Protein AF-A0A2D9C616-F1 (afdb_monomer)

Structure (mmCIF, N/CA/C/O backbone):
data_AF-A0A2D9C616-F1
#
_entry.id   AF-A0A2D9C616-F1
#
loop_
_atom_site.group_PDB
_atom_site.id
_atom_site.type_symbol
_atom_site.label_atom_id
_atom_site.label_alt_id
_atom_site.label_comp_id
_atom_site.label_asym_id
_atom_site.label_entity_id
_atom_site.label_seq_id
_atom_site.pdbx_PDB_ins_code
_atom_site.Cartn_x
_atom_site.Cartn_y
_atom_site.Cartn_z
_atom_site.occupancy
_atom_site.B_iso_or_equiv
_atom_site.auth_seq_id
_atom_site.auth_comp_id
_atom_site.auth_asym_id
_atom_site.auth_atom_id
_atom_site.pdbx_PDB_model_num
ATOM 1 N N . MET A 1 1 ? 3.953 -14.007 -31.094 1.00 56.97 1 MET A N 1
ATOM 2 C CA . MET A 1 1 ? 4.296 -12.577 -31.258 1.00 56.97 1 MET A CA 1
ATOM 3 C C . MET A 1 1 ? 5.801 -12.483 -31.435 1.00 56.97 1 MET A C 1
ATOM 5 O O . MET A 1 1 ? 6.507 -13.131 -30.668 1.00 56.97 1 MET A O 1
ATOM 9 N N . ASN A 1 2 ? 6.282 -11.771 -32.455 1.00 80.00 2 ASN A N 1
ATOM 10 C CA . ASN A 1 2 ? 7.717 -11.601 -32.699 1.00 80.00 2 ASN A CA 1
ATOM 11 C C . ASN A 1 2 ? 8.369 -10.937 -31.462 1.00 80.00 2 ASN A C 1
ATOM 13 O O . ASN A 1 2 ? 7.789 -9.979 -30.940 1.00 80.00 2 ASN A O 1
ATOM 17 N N . PRO A 1 3 ? 9.532 -11.410 -30.965 1.00 78.31 3 PRO A N 1
ATOM 18 C CA . PRO A 1 3 ? 10.230 -10.777 -29.844 1.00 78.31 3 PRO A CA 1
ATOM 19 C C . PRO A 1 3 ? 10.373 -9.253 -30.013 1.00 78.31 3 PRO A C 1
ATOM 21 O O . PRO A 1 3 ? 10.102 -8.494 -29.084 1.00 78.31 3 PRO A O 1
ATOM 24 N N . ILE A 1 4 ? 10.696 -8.788 -31.222 1.00 85.25 4 ILE A N 1
ATOM 25 C CA . ILE A 1 4 ? 10.870 -7.361 -31.526 1.00 85.25 4 ILE A CA 1
ATOM 26 C C . ILE A 1 4 ? 9.556 -6.591 -31.337 1.00 85.25 4 ILE A C 1
ATOM 28 O O . ILE A 1 4 ? 9.532 -5.558 -30.668 1.00 85.25 4 ILE A O 1
ATOM 32 N N . GLU A 1 5 ? 8.450 -7.112 -31.870 1.00 86.81 5 GLU A N 1
ATOM 33 C CA . GLU A 1 5 ? 7.123 -6.504 -31.714 1.00 86.81 5 GLU A CA 1
ATOM 34 C C . GLU A 1 5 ? 6.715 -6.445 -30.243 1.00 86.81 5 GLU A C 1
ATOM 36 O O . GLU A 1 5 ? 6.215 -5.423 -29.778 1.00 86.81 5 GLU A O 1
ATOM 41 N N . LYS A 1 6 ? 6.990 -7.508 -29.478 1.00 87.75 6 LYS A N 1
ATOM 42 C CA . LYS A 1 6 ? 6.698 -7.557 -28.041 1.00 87.75 6 LYS A CA 1
ATOM 43 C C . LYS A 1 6 ? 7.456 -6.470 -27.276 1.00 87.75 6 LYS A C 1
ATOM 45 O O . LYS A 1 6 ? 6.857 -5.800 -26.436 1.00 87.75 6 LYS A O 1
ATOM 50 N N . LEU A 1 7 ? 8.741 -6.254 -27.578 1.00 89.44 7 LEU A N 1
ATOM 51 C CA . LEU A 1 7 ? 9.532 -5.173 -26.976 1.00 89.44 7 LEU A CA 1
ATOM 52 C C . LEU A 1 7 ? 8.960 -3.792 -27.321 1.00 89.44 7 LEU A C 1
ATOM 54 O O . LEU A 1 7 ? 8.893 -2.910 -26.460 1.00 89.44 7 LEU A O 1
ATOM 58 N N . ILE A 1 8 ? 8.542 -3.606 -28.571 1.00 91.88 8 ILE A N 1
ATOM 59 C CA . ILE A 1 8 ? 7.960 -2.355 -29.057 1.00 91.88 8 ILE A CA 1
ATOM 60 C C . ILE A 1 8 ? 6.645 -2.050 -28.334 1.00 91.88 8 ILE A C 1
ATOM 62 O O . ILE A 1 8 ? 6.506 -0.962 -27.773 1.00 91.88 8 ILE A O 1
ATOM 66 N N . THR A 1 9 ? 5.723 -3.010 -28.263 1.00 92.12 9 THR A N 1
ATOM 67 C CA . THR A 1 9 ? 4.445 -2.854 -27.553 1.00 92.12 9 THR A CA 1
ATOM 68 C C . THR A 1 9 ? 4.654 -2.620 -26.056 1.00 92.12 9 THR A C 1
ATOM 70 O O . THR A 1 9 ? 4.047 -1.717 -25.477 1.00 92.12 9 THR A O 1
ATOM 73 N N . LEU A 1 10 ? 5.569 -3.368 -25.429 1.00 92.19 10 LEU A N 1
ATOM 74 C CA . LEU A 1 10 ? 5.949 -3.165 -24.030 1.00 92.19 10 LEU A CA 1
ATOM 75 C C . LEU A 1 10 ? 6.450 -1.734 -23.799 1.00 92.19 10 LEU A C 1
ATOM 77 O O . LEU A 1 10 ? 6.002 -1.053 -22.879 1.00 92.19 10 LEU A O 1
ATOM 81 N N . THR A 1 11 ? 7.344 -1.250 -24.657 1.00 93.62 11 THR A N 1
ATOM 82 C CA . THR A 1 11 ? 7.911 0.095 -24.522 1.00 93.62 11 THR A CA 1
ATOM 83 C C . THR A 1 11 ? 6.848 1.171 -24.737 1.00 93.62 11 THR A C 1
ATOM 85 O O . THR A 1 11 ? 6.777 2.117 -23.954 1.00 93.62 11 THR A O 1
ATOM 88 N N . ALA A 1 12 ? 5.980 1.011 -25.739 1.00 94.38 12 ALA A N 1
ATOM 89 C CA . ALA A 1 12 ? 4.886 1.940 -26.006 1.00 94.38 12 ALA A CA 1
ATOM 90 C C . ALA A 1 12 ? 3.949 2.087 -24.793 1.00 94.38 12 ALA A C 1
ATOM 92 O O . ALA A 1 12 ? 3.652 3.208 -24.374 1.00 94.38 12 ALA A O 1
ATOM 93 N N . SER A 1 13 ? 3.585 0.966 -24.157 1.00 93.19 13 SER A N 1
ATOM 94 C CA . SER A 1 13 ? 2.742 0.973 -22.954 1.00 93.19 13 SER A CA 1
ATOM 95 C C . SER A 1 13 ? 3.396 1.679 -21.759 1.00 93.19 13 SER A C 1
ATOM 97 O O . SER A 1 13 ? 2.757 2.496 -21.101 1.00 93.19 13 SER A O 1
ATOM 99 N N . VAL A 1 14 ? 4.688 1.445 -21.495 1.00 93.56 14 VAL A N 1
ATOM 100 C CA . VAL A 1 14 ? 5.399 2.076 -20.366 1.00 93.56 14 VAL A CA 1
ATOM 101 C C . VAL A 1 14 ? 5.554 3.588 -20.558 1.00 93.56 14 VAL A C 1
ATOM 103 O O . VAL A 1 14 ? 5.528 4.345 -19.584 1.00 93.56 14 VAL A O 1
ATOM 106 N N . PHE A 1 15 ? 5.712 4.043 -21.801 1.00 93.56 15 PHE A N 1
ATOM 107 C CA . PHE A 1 15 ? 5.836 5.466 -22.123 1.00 93.56 15 PHE A CA 1
ATOM 108 C C . PHE A 1 15 ? 4.498 6.176 -22.353 1.00 93.56 15 PHE A C 1
ATOM 110 O O . PHE A 1 15 ? 4.501 7.404 -22.474 1.00 93.56 15 PHE A O 1
ATOM 117 N N . ASN A 1 16 ? 3.381 5.441 -22.366 1.00 92.75 16 ASN A N 1
ATOM 118 C CA . ASN A 1 16 ? 2.046 5.947 -22.681 1.00 92.75 16 ASN A CA 1
ATOM 119 C C . ASN A 1 16 ? 2.039 6.742 -24.003 1.00 92.75 16 ASN A C 1
ATOM 121 O O . ASN A 1 16 ? 1.797 7.959 -24.047 1.00 92.75 16 ASN A O 1
ATOM 125 N N . ILE A 1 17 ? 2.439 6.052 -25.073 1.00 92.94 17 ILE A N 1
ATOM 126 C CA . ILE A 1 17 ? 2.487 6.584 -26.435 1.00 92.94 17 ILE A CA 1
ATOM 127 C C . ILE A 1 17 ? 1.687 5.700 -27.386 1.00 92.94 17 ILE A C 1
ATOM 129 O O . ILE A 1 17 ? 1.715 4.477 -27.265 1.00 92.94 17 ILE A O 1
ATOM 133 N N . ASP A 1 18 ? 1.032 6.342 -28.349 1.00 86.50 18 ASP A N 1
ATOM 134 C CA . ASP A 1 18 ? 0.151 5.662 -29.302 1.00 86.50 18 ASP A CA 1
ATOM 135 C C . ASP A 1 18 ? 0.952 5.005 -30.434 1.00 86.50 18 ASP A C 1
ATOM 137 O O . ASP A 1 18 ? 0.728 3.848 -30.773 1.00 86.50 18 ASP A O 1
ATOM 141 N N . ASP A 1 19 ? 1.936 5.729 -30.983 1.00 88.88 19 ASP A N 1
ATOM 142 C CA . ASP A 1 19 ? 2.768 5.252 -32.092 1.00 88.88 19 ASP A CA 1
ATOM 143 C C . ASP A 1 19 ? 4.259 5.586 -31.904 1.00 88.88 19 ASP A C 1
ATOM 145 O O . ASP A 1 19 ? 4.714 6.727 -32.078 1.00 88.88 19 ASP A O 1
ATOM 149 N N . ILE A 1 20 ? 5.050 4.557 -31.587 1.00 89.88 20 ILE A N 1
ATOM 150 C CA . ILE A 1 20 ? 6.505 4.670 -31.435 1.00 89.88 20 ILE A CA 1
ATOM 151 C C . ILE A 1 20 ? 7.234 4.892 -32.771 1.00 89.88 20 ILE A C 1
ATOM 153 O O . ILE A 1 20 ? 8.341 5.437 -32.774 1.00 89.88 20 ILE A O 1
ATOM 157 N N . TYR A 1 21 ? 6.634 4.491 -33.897 1.00 90.62 21 TYR A N 1
ATOM 158 C CA . TYR A 1 21 ? 7.203 4.637 -35.238 1.00 90.62 21 TYR A CA 1
ATOM 159 C C . TYR A 1 21 ? 7.076 6.072 -35.758 1.00 90.62 21 TYR A C 1
ATOM 161 O O . TYR A 1 21 ? 7.797 6.474 -36.677 1.00 90.62 21 TYR A O 1
ATOM 169 N N . SER A 1 22 ? 6.221 6.879 -35.124 1.00 88.50 22 SER A N 1
ATOM 170 C CA . SER A 1 22 ? 5.986 8.263 -35.505 1.00 88.50 22 SER A CA 1
ATOM 171 C C . SER A 1 22 ? 7.277 9.090 -35.616 1.00 88.50 22 SER A C 1
ATOM 173 O O . SER A 1 22 ? 8.288 8.917 -34.915 1.00 88.50 22 SER A O 1
ATOM 175 N N . LYS A 1 23 ? 7.239 10.082 -36.511 1.00 87.88 23 LYS A N 1
ATOM 176 C CA . LYS A 1 23 ? 8.323 11.063 -36.688 1.00 87.88 23 LYS A CA 1
ATOM 177 C C . LYS A 1 23 ? 8.352 12.127 -35.579 1.00 87.88 23 LYS A C 1
ATOM 179 O O . LYS A 1 23 ? 9.183 13.033 -35.641 1.00 87.88 23 LYS A O 1
ATOM 184 N N . SER A 1 24 ? 7.487 12.010 -34.566 1.00 89.06 24 SER A N 1
ATOM 185 C CA . SER A 1 24 ? 7.396 12.948 -33.448 1.00 89.06 24 SER A CA 1
ATOM 186 C C . SER A 1 24 ? 8.734 13.088 -32.730 1.00 89.06 24 SER A C 1
ATOM 188 O O . SER A 1 24 ? 9.373 12.098 -32.367 1.00 89.06 24 SER A O 1
ATOM 190 N N . ARG A 1 25 ? 9.157 14.336 -32.515 1.00 86.38 25 ARG A N 1
ATOM 191 C CA . ARG A 1 25 ? 10.383 14.685 -31.782 1.00 86.38 25 ARG A CA 1
ATOM 192 C C . ARG A 1 25 ? 10.128 15.005 -30.309 1.00 86.38 25 ARG A C 1
ATOM 194 O O . ARG A 1 25 ? 11.065 15.353 -29.603 1.00 86.38 25 ARG A O 1
ATOM 201 N N . VAL A 1 26 ? 8.887 14.867 -29.838 1.00 92.31 26 VAL A N 1
ATOM 202 C CA . VAL A 1 26 ? 8.554 15.052 -28.420 1.00 92.31 26 VAL A CA 1
ATOM 203 C C . VAL A 1 26 ? 9.352 14.052 -27.580 1.00 92.31 26 VAL A C 1
ATOM 205 O O . VAL A 1 26 ? 9.435 12.870 -27.924 1.00 92.31 26 VAL A O 1
ATOM 208 N N . THR A 1 27 ? 9.907 14.523 -26.461 1.00 88.50 27 THR A N 1
ATOM 209 C CA . THR A 1 27 ? 10.861 13.794 -25.612 1.00 88.50 27 THR A CA 1
ATOM 210 C C . THR A 1 27 ? 10.416 12.367 -25.296 1.00 88.50 27 THR A C 1
ATOM 212 O O . THR A 1 27 ? 11.200 11.442 -25.480 1.00 88.50 27 THR A O 1
ATOM 215 N N . LYS A 1 28 ? 9.138 12.147 -24.944 1.00 92.81 28 LYS A N 1
ATOM 216 C CA . LYS A 1 28 ? 8.603 10.805 -24.635 1.00 92.81 28 LYS A CA 1
ATOM 217 C C . LYS A 1 28 ? 8.758 9.794 -25.781 1.00 92.81 28 LYS A C 1
ATOM 219 O O . LYS A 1 28 ? 9.117 8.648 -25.532 1.00 92.81 28 LYS A O 1
ATOM 224 N N . TYR A 1 29 ? 8.559 10.223 -27.029 1.00 94.00 29 TYR A N 1
ATOM 225 C CA . TYR A 1 29 ? 8.714 9.371 -28.213 1.00 94.00 29 TYR A CA 1
ATOM 226 C C . TYR A 1 29 ? 10.188 9.127 -28.540 1.00 94.00 29 TYR A C 1
ATOM 228 O O . TYR A 1 29 ? 10.568 8.030 -28.943 1.00 94.00 29 TYR A O 1
ATOM 236 N N . VAL A 1 30 ? 11.036 10.146 -28.357 1.00 92.75 30 VAL A N 1
ATOM 237 C CA . VAL A 1 30 ? 12.489 10.018 -28.540 1.00 92.75 30 VAL A CA 1
ATOM 238 C C . VAL A 1 30 ? 13.066 9.027 -27.533 1.00 92.75 30 VAL A C 1
ATOM 240 O O . VAL A 1 30 ? 13.823 8.141 -27.918 1.00 92.75 30 VAL A O 1
ATOM 243 N N . TYR A 1 31 ? 12.651 9.141 -26.274 1.00 94.31 31 TYR A N 1
ATOM 244 C CA . TYR A 1 31 ? 13.101 8.307 -25.165 1.00 94.31 31 TYR A CA 1
ATOM 245 C C . TYR A 1 31 ? 12.643 6.861 -25.343 1.00 94.31 31 TYR A C 1
ATOM 247 O O . TYR A 1 31 ? 13.465 5.954 -25.263 1.00 94.31 31 TYR A O 1
ATOM 255 N N . ALA A 1 32 ? 11.372 6.644 -25.690 1.00 94.62 32 ALA A N 1
ATOM 256 C CA . ALA A 1 32 ? 10.853 5.318 -26.010 1.00 94.62 32 ALA A CA 1
ATOM 257 C C . ALA A 1 32 ? 11.660 4.635 -27.131 1.00 94.62 32 ALA A C 1
ATOM 259 O O . ALA A 1 32 ? 12.096 3.494 -26.981 1.00 94.62 32 ALA A O 1
ATOM 260 N N . ARG A 1 33 ? 11.938 5.345 -28.233 1.00 94.25 33 ARG A N 1
ATOM 261 C CA . ARG A 1 33 ? 12.754 4.811 -29.337 1.00 94.25 33 ARG A CA 1
ATOM 262 C C . ARG A 1 33 ? 14.189 4.504 -28.911 1.00 94.25 33 ARG A C 1
ATOM 264 O O . ARG A 1 33 ? 14.698 3.441 -29.249 1.00 94.25 33 ARG A O 1
ATOM 271 N N . ALA A 1 34 ? 14.821 5.394 -28.145 1.00 94.25 34 ALA A N 1
ATOM 272 C CA . ALA A 1 34 ? 16.178 5.185 -27.640 1.00 94.25 34 ALA A CA 1
ATOM 273 C C . ALA A 1 34 ? 16.285 3.906 -26.790 1.00 94.25 34 ALA A C 1
ATOM 275 O O . ALA A 1 34 ? 17.238 3.145 -26.955 1.00 94.25 34 ALA A O 1
ATOM 276 N N . VAL A 1 35 ? 15.274 3.621 -25.957 1.00 93.94 35 VAL A N 1
ATOM 277 C CA . VAL A 1 35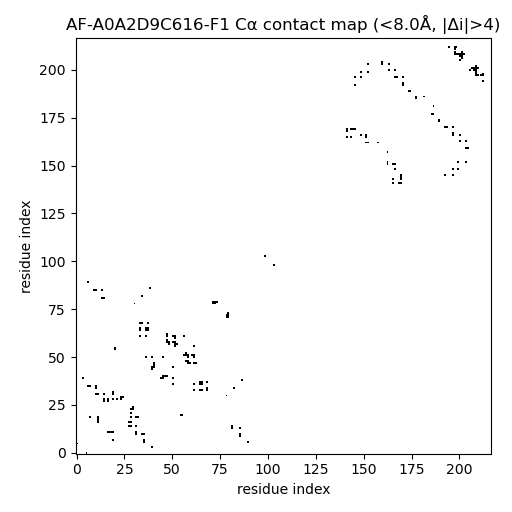 ? 15.193 2.384 -25.161 1.00 93.94 35 VAL A CA 1
ATOM 278 C C . VAL A 1 35 ? 15.155 1.150 -26.061 1.00 93.94 35 VAL A C 1
ATOM 280 O O . VAL A 1 35 ? 15.946 0.229 -25.856 1.00 93.94 35 VAL A O 1
ATOM 283 N N . VAL A 1 36 ? 14.287 1.137 -27.079 1.00 92.88 36 VAL A N 1
ATOM 284 C CA . VAL A 1 36 ? 14.191 0.000 -28.010 1.00 92.88 36 VAL A CA 1
ATOM 285 C C . VAL A 1 36 ? 15.501 -0.190 -28.773 1.00 92.88 36 VAL A C 1
ATOM 287 O O . VAL A 1 36 ? 16.011 -1.304 -28.830 1.00 92.88 36 VAL A O 1
ATOM 290 N N . PHE A 1 37 ? 16.095 0.885 -29.298 1.00 92.94 37 PHE A N 1
ATOM 291 C CA . PHE A 1 37 ? 17.370 0.819 -30.019 1.00 92.94 37 PHE A CA 1
ATOM 292 C C . PHE A 1 37 ? 18.488 0.241 -29.151 1.00 92.94 37 PHE A C 1
ATOM 294 O O . PHE A 1 37 ? 19.237 -0.627 -29.599 1.00 92.94 37 PHE A O 1
ATOM 301 N N . TYR A 1 38 ? 18.580 0.701 -27.902 1.00 91.81 38 TYR A N 1
ATOM 302 C CA . TYR A 1 38 ? 19.585 0.242 -26.954 1.00 91.81 38 TYR A CA 1
ATOM 303 C C . TYR A 1 38 ? 19.404 -1.241 -26.608 1.00 91.81 38 TYR A C 1
ATOM 305 O O . TYR A 1 38 ? 20.370 -2.001 -26.645 1.00 91.81 38 TYR A O 1
ATOM 313 N N . LEU A 1 39 ? 18.176 -1.673 -26.305 1.00 88.62 39 LEU A N 1
ATOM 314 C CA . LEU A 1 39 ? 17.891 -3.057 -25.919 1.00 88.62 39 LEU A CA 1
ATOM 315 C C . LEU A 1 39 ? 18.023 -4.035 -27.092 1.00 88.62 39 LEU A C 1
ATOM 317 O O . LEU A 1 39 ? 18.612 -5.100 -26.914 1.00 88.62 39 LEU A O 1
ATOM 321 N N . LEU A 1 40 ? 17.556 -3.662 -28.290 1.00 86.94 40 LEU A N 1
ATOM 322 C CA . LEU A 1 40 ? 17.728 -4.478 -29.496 1.00 86.94 40 LEU A CA 1
ATOM 323 C C . LEU A 1 40 ? 19.206 -4.662 -29.831 1.00 86.94 40 LEU A C 1
ATOM 325 O O . LEU A 1 40 ? 19.626 -5.782 -30.094 1.00 86.94 40 LEU A O 1
ATOM 329 N N . ARG A 1 41 ? 20.010 -3.593 -29.754 1.00 86.81 41 ARG A N 1
ATOM 330 C CA . ARG A 1 41 ? 21.448 -3.664 -30.043 1.00 86.81 41 ARG A CA 1
ATOM 331 C C . ARG A 1 41 ? 22.229 -4.469 -29.004 1.00 86.81 41 ARG A C 1
ATOM 333 O O . ARG A 1 41 ? 23.256 -5.050 -29.343 1.00 86.81 41 ARG A O 1
ATOM 340 N N . LYS A 1 42 ? 21.782 -4.459 -27.744 1.00 79.50 42 LYS A N 1
ATOM 341 C CA . LYS A 1 42 ? 22.467 -5.122 -26.627 1.00 79.50 42 LYS A CA 1
ATOM 342 C C . LYS A 1 42 ? 22.176 -6.623 -26.551 1.00 79.50 42 LYS A C 1
ATOM 344 O O . LYS A 1 42 ? 23.068 -7.366 -26.159 1.00 79.50 42 LYS A O 1
ATOM 349 N N . ASN A 1 43 ? 20.967 -7.052 -26.923 1.00 59.69 43 ASN A N 1
ATOM 350 C CA . ASN A 1 43 ? 20.496 -8.424 -26.693 1.00 59.69 43 ASN A CA 1
ATOM 351 C C . ASN A 1 43 ? 20.428 -9.295 -27.961 1.00 59.69 43 ASN A C 1
ATOM 353 O O . ASN A 1 43 ? 20.304 -10.507 -27.845 1.00 59.69 43 ASN A O 1
ATOM 357 N N . HIS A 1 44 ? 20.544 -8.713 -29.158 1.00 63.44 44 HIS A N 1
ATOM 358 C CA . HIS A 1 44 ? 20.630 -9.444 -30.424 1.00 63.44 44 HIS A CA 1
ATOM 359 C C . HIS A 1 44 ? 21.565 -8.684 -31.381 1.00 63.44 44 HIS A C 1
ATOM 361 O O . HIS A 1 44 ? 21.556 -7.456 -31.410 1.00 63.44 44 HIS A O 1
ATOM 367 N N . TYR A 1 45 ? 22.384 -9.375 -32.181 1.00 59.62 45 TYR A N 1
ATOM 368 C CA . TYR A 1 45 ? 23.379 -8.756 -33.079 1.00 59.62 45 TYR A CA 1
ATOM 369 C C . TYR A 1 45 ? 22.774 -8.009 -34.291 1.00 59.62 45 TYR A C 1
ATOM 371 O O . TYR A 1 45 ? 23.355 -8.016 -35.372 1.00 59.62 45 TYR A O 1
ATOM 379 N N . MET A 1 46 ? 21.629 -7.339 -34.143 1.00 77.50 46 MET A N 1
ATOM 380 C CA . MET A 1 46 ? 21.059 -6.500 -35.197 1.00 77.50 46 MET A CA 1
ATOM 381 C C . MET A 1 46 ? 22.009 -5.348 -35.518 1.00 77.50 46 MET A C 1
ATOM 383 O O . MET A 1 46 ? 22.596 -4.724 -34.616 1.00 77.50 46 MET A O 1
ATOM 387 N N . THR A 1 47 ? 22.177 -5.061 -36.805 1.00 88.62 47 THR A N 1
ATOM 388 C CA . THR A 1 47 ? 22.983 -3.924 -37.236 1.00 88.62 47 THR A CA 1
ATOM 389 C C . THR A 1 47 ? 22.226 -2.623 -36.980 1.00 88.62 47 THR A C 1
ATOM 391 O O . THR A 1 47 ? 20.999 -2.594 -36.858 1.00 88.62 47 THR A O 1
ATOM 394 N N . PHE A 1 48 ? 22.950 -1.501 -36.916 1.00 88.38 48 PHE A N 1
ATOM 395 C CA . PHE A 1 48 ? 22.296 -0.192 -36.829 1.00 88.38 48 PHE A CA 1
ATOM 396 C C . PHE A 1 48 ? 21.357 0.061 -38.008 1.00 88.38 48 PHE A C 1
ATOM 398 O O . PHE A 1 48 ? 20.398 0.805 -37.838 1.00 88.38 48 PHE A O 1
ATOM 405 N N . LYS A 1 49 ? 21.636 -0.546 -39.170 1.00 90.38 49 LYS A N 1
ATOM 406 C CA . LYS A 1 49 ? 20.809 -0.457 -40.369 1.00 90.38 49 LYS A CA 1
ATOM 407 C C . LYS A 1 49 ? 19.503 -1.230 -40.196 1.00 90.38 49 LYS A C 1
ATOM 409 O O . LYS A 1 49 ? 18.457 -0.619 -40.346 1.00 90.38 49 LYS A O 1
ATOM 414 N N . ASP A 1 50 ? 19.556 -2.482 -39.742 1.00 89.94 50 ASP A N 1
ATOM 415 C CA . ASP A 1 50 ? 18.348 -3.304 -39.543 1.00 89.94 50 ASP A CA 1
ATOM 416 C C . ASP A 1 50 ? 17.381 -2.660 -38.539 1.00 89.94 50 ASP A C 1
ATOM 418 O O . ASP A 1 50 ? 16.169 -2.630 -38.744 1.00 89.94 50 ASP A O 1
ATOM 422 N N . ILE A 1 51 ? 17.918 -2.080 -37.457 1.00 91.31 51 ILE A N 1
ATOM 423 C CA . ILE A 1 51 ? 17.116 -1.325 -36.482 1.00 91.31 51 ILE A CA 1
ATOM 424 C C . ILE A 1 51 ? 16.524 -0.066 -37.131 1.00 91.31 51 ILE A C 1
ATOM 426 O O . ILE A 1 51 ? 15.380 0.293 -36.857 1.00 91.31 51 ILE A O 1
ATOM 430 N N . ALA A 1 52 ? 17.287 0.626 -37.979 1.00 91.25 52 ALA A N 1
ATOM 431 C CA . ALA A 1 52 ? 16.801 1.808 -38.682 1.00 91.25 52 ALA A CA 1
ATOM 432 C C . ALA A 1 52 ? 15.662 1.466 -39.650 1.00 91.25 52 ALA A C 1
ATOM 434 O O . ALA A 1 52 ? 14.676 2.203 -39.693 1.00 91.25 52 ALA A O 1
ATOM 435 N N . ASP A 1 53 ? 15.775 0.343 -40.359 1.00 91.88 53 ASP A N 1
ATOM 436 C CA . ASP A 1 53 ? 14.798 -0.126 -41.339 1.00 91.88 53 ASP A CA 1
ATOM 437 C C . ASP A 1 53 ? 13.454 -0.450 -40.663 1.00 91.88 53 ASP A C 1
ATOM 439 O O . ASP A 1 53 ? 12.413 -0.001 -41.142 1.00 91.88 53 ASP A O 1
ATOM 443 N N . ILE A 1 54 ? 13.464 -1.084 -39.478 1.00 90.44 54 ILE A N 1
ATOM 444 C CA . ILE A 1 54 ? 12.249 -1.326 -38.664 1.00 90.44 54 ILE A CA 1
ATOM 445 C C . ILE A 1 54 ? 11.504 -0.022 -38.351 1.00 90.44 54 ILE A C 1
ATOM 447 O O . ILE A 1 54 ? 10.276 0.021 -38.345 1.00 90.44 54 ILE A O 1
ATOM 451 N N . PHE A 1 55 ? 12.241 1.050 -38.067 1.00 89.62 55 PHE A N 1
ATOM 452 C CA . PHE A 1 55 ? 11.669 2.331 -37.652 1.00 89.62 55 PHE A CA 1
ATOM 453 C C . PHE A 1 55 ? 11.551 3.350 -38.788 1.00 89.62 55 PHE A C 1
ATOM 455 O O . PHE A 1 55 ? 11.180 4.498 -38.525 1.00 89.62 55 PHE A O 1
ATOM 462 N N . ASN A 1 56 ? 11.878 2.961 -40.026 1.00 89.56 56 ASN A N 1
ATOM 463 C CA . ASN A 1 56 ? 11.972 3.846 -41.186 1.00 89.56 56 ASN A CA 1
ATOM 464 C C . ASN A 1 56 ? 12.789 5.124 -40.879 1.00 89.56 56 ASN A C 1
ATOM 466 O O . ASN A 1 56 ? 12.325 6.263 -41.030 1.00 89.56 56 ASN A O 1
ATOM 470 N N . LYS A 1 57 ? 14.000 4.933 -40.339 1.00 87.50 57 LYS A N 1
ATOM 471 C CA . LYS A 1 57 ? 14.937 5.996 -39.941 1.00 87.50 57 LYS A CA 1
ATOM 472 C C . LYS A 1 57 ? 16.323 5.772 -40.529 1.00 87.50 57 LYS A C 1
ATOM 474 O O . LYS A 1 57 ? 16.659 4.701 -41.007 1.00 87.50 57 LYS A O 1
ATOM 479 N N . HIS A 1 58 ? 17.159 6.803 -40.445 1.00 92.19 58 HIS A N 1
ATOM 480 C CA . HIS A 1 58 ? 18.565 6.686 -40.805 1.00 92.19 58 HIS A CA 1
ATOM 481 C C . HIS A 1 58 ? 19.360 6.001 -39.681 1.00 92.19 58 HIS A C 1
ATOM 483 O O . HIS A 1 58 ? 19.167 6.305 -38.501 1.00 92.19 58 HIS A O 1
ATOM 489 N N . HIS A 1 59 ? 20.310 5.132 -40.033 1.00 87.56 59 HIS A N 1
ATOM 490 C CA . HIS A 1 59 ? 21.160 4.409 -39.074 1.00 87.56 59 HIS A CA 1
ATOM 491 C C . HIS A 1 59 ? 21.936 5.351 -38.130 1.00 87.56 59 HIS A C 1
ATOM 493 O O . HIS A 1 59 ? 22.152 5.028 -36.963 1.00 87.56 59 HIS A O 1
ATOM 499 N N . ALA A 1 60 ? 22.297 6.554 -38.598 1.00 91.38 60 ALA A N 1
ATOM 500 C CA . ALA A 1 60 ? 22.934 7.576 -37.760 1.00 91.38 60 ALA A CA 1
ATOM 501 C C . ALA A 1 60 ? 22.037 8.037 -36.596 1.00 91.38 60 ALA A C 1
ATOM 503 O O . ALA A 1 60 ? 22.543 8.352 -35.523 1.00 91.38 60 ALA A O 1
ATOM 504 N N . THR A 1 61 ? 20.710 8.039 -36.772 1.00 90.38 61 THR A N 1
ATOM 505 C CA . THR A 1 61 ? 19.763 8.367 -35.697 1.00 90.38 61 THR A CA 1
ATOM 506 C C . THR A 1 61 ? 19.788 7.305 -34.604 1.00 90.38 61 THR A C 1
ATOM 508 O O . THR A 1 61 ? 19.824 7.649 -33.427 1.00 90.38 61 THR A O 1
ATOM 511 N N . VAL A 1 62 ? 19.824 6.026 -34.989 1.00 91.94 62 VAL A N 1
ATOM 512 C CA . VAL A 1 62 ? 19.938 4.898 -34.053 1.00 91.94 62 VAL A CA 1
ATOM 513 C C . VAL A 1 62 ? 21.251 4.991 -33.274 1.00 91.94 62 VAL A C 1
ATOM 515 O O . VAL A 1 62 ? 21.249 4.939 -32.046 1.00 91.94 62 VAL A O 1
ATOM 518 N N . LEU A 1 63 ? 22.366 5.212 -33.980 1.00 92.06 63 LEU A N 1
ATOM 519 C CA . LEU A 1 63 ? 23.688 5.370 -33.373 1.00 92.06 63 LEU A CA 1
ATOM 520 C C . LEU A 1 63 ? 23.732 6.539 -32.383 1.00 92.06 63 LEU A C 1
ATOM 522 O O . LEU A 1 63 ? 24.243 6.382 -31.275 1.00 92.06 63 LEU A O 1
ATOM 526 N N . HIS A 1 64 ? 23.202 7.699 -32.773 1.00 92.75 64 HIS A N 1
ATOM 527 C CA . HIS A 1 64 ? 23.166 8.873 -31.910 1.00 92.75 64 HIS A CA 1
ATOM 528 C C . HIS A 1 64 ? 22.343 8.603 -30.647 1.00 92.75 64 HIS A C 1
ATOM 530 O O . HIS A 1 64 ? 22.855 8.783 -29.551 1.00 92.75 64 HIS A O 1
ATOM 536 N N . SER A 1 65 ? 21.128 8.059 -30.769 1.00 92.06 65 SER A N 1
ATOM 537 C CA . SER A 1 65 ? 20.302 7.718 -29.602 1.00 92.06 65 SER A CA 1
ATOM 538 C C . SER A 1 65 ? 20.983 6.739 -28.641 1.00 92.06 65 SER A C 1
ATOM 540 O O . SER A 1 65 ? 20.867 6.897 -27.430 1.00 92.06 65 SER A O 1
ATOM 542 N N . ILE A 1 66 ? 21.725 5.754 -29.156 1.00 92.31 66 ILE A N 1
ATOM 543 C CA . ILE A 1 66 ? 22.475 4.809 -28.317 1.00 92.31 66 ILE A CA 1
ATOM 544 C C . ILE A 1 66 ? 23.637 5.506 -27.595 1.00 92.31 66 ILE A C 1
ATOM 546 O O . ILE A 1 66 ? 23.870 5.220 -26.422 1.00 92.31 66 ILE A O 1
ATOM 550 N N . LYS A 1 67 ? 24.347 6.427 -28.263 1.00 93.25 67 LYS A N 1
ATOM 551 C CA . LYS A 1 67 ? 25.428 7.219 -27.649 1.00 93.25 67 LYS A CA 1
ATOM 552 C C . LYS A 1 67 ? 24.921 8.166 -26.561 1.00 93.25 67 LYS A C 1
ATOM 554 O O . LYS A 1 67 ? 25.601 8.326 -25.555 1.00 93.25 67 LYS A O 1
ATOM 559 N N . GLU A 1 68 ? 23.735 8.744 -26.738 1.00 93.56 68 GLU A N 1
ATOM 560 C CA . GLU A 1 68 ? 23.122 9.644 -25.752 1.00 93.56 68 GLU A CA 1
ATOM 561 C C . GLU A 1 68 ? 22.535 8.900 -24.541 1.00 93.56 68 GLU A C 1
ATOM 563 O O . GLU A 1 68 ? 22.406 9.474 -23.459 1.00 93.56 68 GLU A O 1
ATOM 568 N N . MET A 1 69 ? 22.215 7.608 -24.686 1.00 91.38 69 MET A N 1
ATOM 569 C CA . MET A 1 69 ? 21.534 6.806 -23.663 1.00 91.38 69 MET A CA 1
ATOM 570 C C . MET A 1 69 ? 22.170 6.878 -22.256 1.00 91.38 69 MET A C 1
ATOM 572 O O . MET A 1 69 ? 21.422 7.059 -21.292 1.00 91.38 69 MET A O 1
ATOM 576 N N . PRO A 1 70 ? 23.507 6.784 -22.076 1.00 91.12 70 PRO A N 1
ATOM 577 C CA . PRO A 1 70 ? 24.126 6.889 -20.753 1.00 91.12 70 PRO A CA 1
ATOM 578 C C . PRO A 1 70 ? 23.896 8.253 -20.094 1.00 91.12 70 PRO A C 1
ATOM 580 O O . PRO A 1 70 ? 23.677 8.326 -18.886 1.00 91.12 70 PRO A O 1
ATOM 583 N N . TYR A 1 71 ? 23.910 9.332 -20.880 1.00 93.25 71 TYR A N 1
ATOM 584 C CA . TYR A 1 71 ? 23.644 10.679 -20.384 1.00 93.25 71 TYR A CA 1
ATOM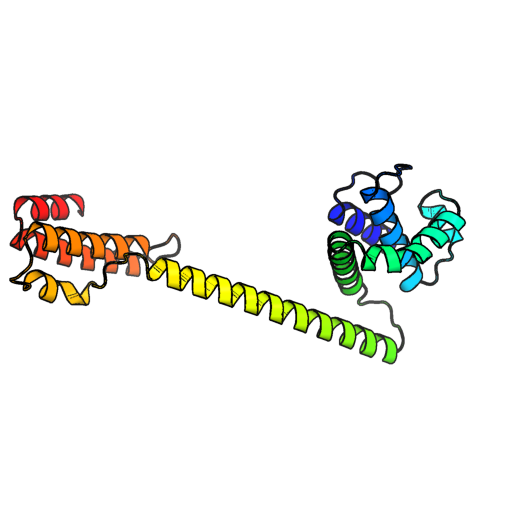 585 C C . TYR A 1 71 ? 22.167 10.836 -20.022 1.00 93.25 71 TYR A C 1
ATOM 587 O O . TYR A 1 71 ? 21.852 11.307 -18.933 1.00 93.25 71 TYR A O 1
ATOM 595 N N . MET A 1 72 ? 21.259 10.357 -20.876 1.00 90.88 72 MET A N 1
ATOM 596 C CA . MET A 1 72 ? 19.817 10.386 -20.612 1.00 90.88 72 MET A CA 1
ATOM 597 C C . MET A 1 72 ? 19.464 9.670 -19.298 1.00 90.88 72 MET A C 1
ATOM 599 O O . MET A 1 72 ? 18.727 10.217 -18.483 1.00 90.88 72 MET A O 1
ATOM 603 N N . LEU A 1 73 ? 20.038 8.485 -19.054 1.00 89.94 73 LEU A N 1
ATOM 604 C CA . LEU A 1 73 ? 19.854 7.735 -17.803 1.00 89.94 73 LEU A CA 1
ATOM 605 C C . LEU A 1 73 ? 20.457 8.452 -16.590 1.00 89.94 73 LEU A C 1
ATOM 607 O O . LEU A 1 73 ? 19.898 8.401 -15.499 1.00 89.94 73 LEU A O 1
ATOM 611 N N . LYS A 1 74 ? 21.596 9.127 -16.772 1.00 90.69 74 LYS A N 1
ATOM 612 C CA . LYS A 1 74 ? 22.267 9.858 -15.694 1.00 90.69 74 LYS A CA 1
ATOM 613 C C . LYS A 1 74 ? 21.457 11.069 -15.225 1.00 90.69 74 LYS A C 1
ATOM 615 O O . LYS A 1 74 ? 21.437 11.341 -14.026 1.00 90.69 74 LYS A O 1
ATOM 620 N N . PHE A 1 75 ? 20.838 11.802 -16.150 1.00 90.31 75 PHE A N 1
ATOM 621 C CA . PHE A 1 75 ? 20.213 13.095 -15.860 1.00 90.31 75 PHE A CA 1
ATOM 622 C C . PHE A 1 75 ? 18.703 13.029 -15.596 1.00 90.31 75 PHE A C 1
ATOM 624 O O . PHE A 1 75 ? 18.196 13.889 -14.880 1.00 90.31 75 PHE A O 1
ATOM 631 N N . ASP A 1 76 ? 17.985 12.024 -16.107 1.00 90.56 76 ASP A N 1
ATOM 632 C CA . ASP A 1 76 ? 16.540 11.881 -15.894 1.00 90.56 76 ASP A CA 1
ATOM 633 C C . ASP A 1 76 ? 16.210 10.597 -15.113 1.00 90.56 76 ASP A C 1
ATOM 635 O O . ASP A 1 76 ? 16.173 9.488 -15.651 1.00 90.56 76 ASP A O 1
ATOM 639 N N . LYS A 1 77 ? 15.916 10.764 -13.816 1.00 88.56 77 LYS A N 1
ATOM 640 C CA . LYS A 1 77 ? 15.544 9.664 -12.911 1.00 88.56 77 LYS A CA 1
ATOM 641 C C . LYS A 1 77 ? 14.218 8.990 -13.268 1.00 88.56 77 LYS A C 1
ATOM 643 O O . LYS A 1 77 ? 14.065 7.791 -13.040 1.00 88.56 77 LYS A O 1
ATOM 648 N N . ASN A 1 78 ? 13.259 9.722 -13.838 1.00 89.81 78 ASN A N 1
ATOM 649 C CA . ASN A 1 78 ? 11.987 9.143 -14.279 1.00 89.81 78 ASN A CA 1
ATOM 650 C C . ASN A 1 78 ? 12.217 8.238 -15.495 1.00 89.81 78 ASN A C 1
ATOM 652 O O . ASN A 1 78 ? 11.692 7.124 -15.569 1.00 89.81 78 ASN A O 1
ATOM 656 N N . PHE A 1 79 ? 13.054 8.699 -16.423 1.00 91.25 79 PHE A N 1
ATOM 657 C CA . PHE A 1 79 ? 13.484 7.906 -17.563 1.00 91.25 79 PHE A CA 1
ATOM 658 C C . PHE A 1 79 ? 14.271 6.660 -17.137 1.00 91.25 79 PHE A C 1
ATOM 660 O O . PHE A 1 79 ? 13.968 5.570 -17.623 1.00 91.25 79 PHE A O 1
ATOM 667 N N . GLU A 1 80 ? 15.205 6.787 -16.190 1.00 88.44 80 GLU A N 1
ATOM 668 C CA . GLU A 1 80 ? 15.952 5.659 -15.614 1.00 88.44 80 GLU A CA 1
ATOM 669 C C . GLU A 1 80 ? 15.012 4.595 -15.023 1.00 88.44 80 GLU A C 1
ATOM 671 O O . GLU A 1 80 ? 15.137 3.409 -15.340 1.00 88.44 80 GLU A O 1
ATOM 676 N N . ALA A 1 81 ? 14.012 5.007 -14.239 1.00 85.31 81 ALA A N 1
ATOM 677 C CA . ALA A 1 81 ? 13.021 4.095 -13.671 1.00 85.31 81 ALA A CA 1
ATOM 678 C C . ALA A 1 81 ? 12.215 3.353 -14.756 1.00 85.31 81 ALA A C 1
ATOM 680 O O . ALA A 1 81 ? 12.044 2.133 -14.685 1.00 85.31 81 ALA A O 1
ATOM 681 N N . LYS A 1 82 ? 11.757 4.062 -15.800 1.00 91.56 82 LYS A N 1
ATOM 682 C CA . LYS A 1 82 ? 11.041 3.455 -16.938 1.00 91.56 82 LYS A CA 1
ATOM 683 C C . LYS A 1 82 ? 11.918 2.482 -17.719 1.00 91.56 82 LYS A C 1
ATOM 685 O O . LYS A 1 82 ? 11.460 1.393 -18.059 1.00 91.56 82 LYS A O 1
ATOM 690 N N . PHE A 1 83 ? 13.170 2.850 -17.980 1.00 91.62 83 PHE A N 1
ATOM 691 C CA . PHE A 1 8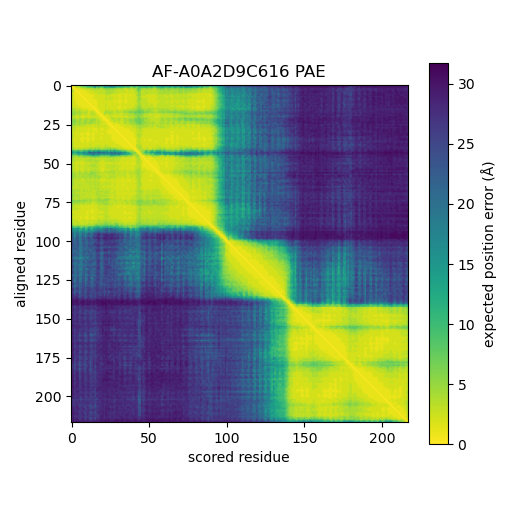3 ? 14.136 1.985 -18.648 1.00 91.62 83 PHE A CA 1
ATOM 692 C C . PHE A 1 83 ? 14.376 0.698 -17.856 1.00 91.62 83 PHE A C 1
ATOM 694 O O . PHE A 1 83 ? 14.278 -0.387 -18.425 1.00 91.62 83 PHE A O 1
ATOM 701 N N . ASN A 1 84 ? 14.618 0.799 -16.546 1.00 85.81 84 ASN A N 1
ATOM 702 C CA . ASN A 1 84 ? 14.834 -0.363 -15.684 1.00 85.81 84 ASN A CA 1
ATOM 703 C C . ASN A 1 84 ? 13.606 -1.281 -15.647 1.00 85.81 84 ASN A C 1
ATOM 705 O O . ASN A 1 84 ? 13.754 -2.499 -15.740 1.00 85.81 84 ASN A O 1
ATOM 709 N N . LYS A 1 85 ? 12.394 -0.709 -15.612 1.00 87.19 85 LYS A N 1
ATOM 710 C CA . LYS A 1 85 ? 11.140 -1.468 -15.716 1.00 87.19 85 LYS A CA 1
ATOM 711 C C . LYS A 1 85 ? 11.045 -2.246 -17.032 1.00 87.19 85 LYS A C 1
ATOM 713 O O . LYS A 1 85 ? 10.729 -3.431 -17.012 1.00 87.19 85 LYS A O 1
ATOM 718 N N . ILE A 1 86 ? 11.336 -1.606 -18.167 1.00 90.12 86 ILE A N 1
ATOM 719 C CA . ILE A 1 86 ? 11.303 -2.266 -19.484 1.00 90.12 86 ILE A CA 1
ATOM 720 C C . ILE A 1 86 ? 12.393 -3.334 -19.580 1.00 90.12 86 ILE A C 1
ATOM 722 O O . ILE A 1 86 ? 12.107 -4.436 -20.032 1.00 90.12 86 ILE A O 1
ATOM 726 N N . LYS A 1 87 ? 13.619 -3.042 -19.121 1.00 87.06 87 LYS A N 1
ATOM 727 C CA . LYS A 1 87 ? 14.734 -4.001 -19.089 1.00 87.06 87 LYS A CA 1
ATOM 728 C C . LYS A 1 87 ? 14.345 -5.254 -18.301 1.00 87.06 87 LYS A C 1
ATOM 730 O O . LYS A 1 87 ? 14.575 -6.352 -18.794 1.00 87.06 87 LYS A O 1
ATOM 735 N N . LEU A 1 88 ? 13.742 -5.096 -17.122 1.00 79.44 88 LEU A N 1
ATOM 736 C CA . LEU A 1 88 ? 13.307 -6.209 -16.275 1.00 79.44 88 LEU A CA 1
ATOM 737 C C . LEU A 1 88 ? 12.251 -7.073 -16.976 1.00 79.44 88 LEU A C 1
ATOM 739 O O . LEU A 1 88 ? 12.475 -8.259 -17.195 1.00 79.44 88 LEU A O 1
ATOM 743 N N . LEU A 1 89 ? 11.153 -6.450 -17.411 1.00 83.00 89 LEU A N 1
ATOM 744 C CA . LEU A 1 89 ? 10.046 -7.140 -18.079 1.00 83.00 89 LEU A CA 1
ATOM 745 C C . LEU A 1 89 ? 10.474 -7.789 -19.400 1.00 83.00 89 LEU A C 1
ATOM 747 O O . LEU A 1 89 ? 9.923 -8.810 -19.802 1.00 83.00 89 LEU A O 1
ATOM 751 N N . TRP A 1 90 ? 11.446 -7.200 -20.095 1.00 80.06 90 TRP A N 1
ATOM 752 C CA . TRP A 1 90 ? 12.020 -7.789 -21.294 1.00 80.06 90 TRP A CA 1
ATOM 753 C C . TRP A 1 90 ? 12.865 -9.022 -20.963 1.00 80.06 90 TRP A C 1
ATOM 755 O O . TRP A 1 90 ? 12.660 -10.064 -21.573 1.00 80.06 90 TRP A O 1
ATOM 765 N N . LEU A 1 91 ? 13.764 -8.939 -19.978 1.00 72.06 91 LEU A N 1
ATOM 766 C CA . LEU A 1 91 ? 14.644 -10.049 -19.596 1.00 72.06 91 LEU A CA 1
ATOM 767 C C . LEU A 1 91 ? 13.888 -11.244 -19.000 1.00 72.06 91 LEU A C 1
ATOM 769 O O . LEU A 1 91 ? 14.282 -12.373 -19.261 1.00 72.06 91 LEU A O 1
ATOM 773 N N . ASP A 1 92 ? 12.790 -11.017 -18.275 1.00 63.47 92 ASP A N 1
ATOM 774 C CA . ASP A 1 92 ? 11.902 -12.088 -17.781 1.00 63.47 92 ASP A CA 1
ATOM 775 C C . ASP A 1 92 ? 11.253 -12.902 -18.909 1.00 63.47 92 ASP A C 1
ATOM 777 O O . ASP A 1 92 ? 10.815 -14.025 -18.703 1.00 63.47 92 ASP A O 1
ATOM 781 N N . ASN A 1 93 ? 11.187 -12.347 -20.121 1.00 59.72 93 ASN A N 1
ATOM 782 C CA . ASN A 1 93 ? 10.570 -12.994 -21.275 1.00 59.72 93 ASN A CA 1
ATOM 783 C C . ASN A 1 93 ? 11.574 -13.697 -22.208 1.0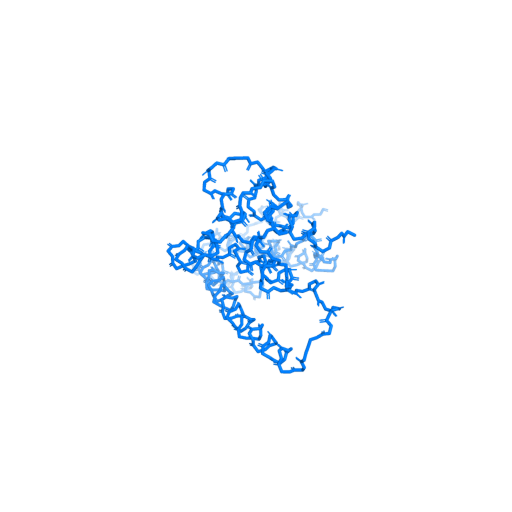0 59.72 93 ASN A C 1
ATOM 785 O O . ASN A 1 93 ? 11.140 -14.313 -23.181 1.00 59.72 93 ASN A O 1
ATOM 789 N N . VAL A 1 94 ? 12.887 -13.587 -21.957 1.00 56.03 94 VAL A N 1
ATOM 790 C CA . VAL A 1 94 ? 13.971 -14.102 -22.828 1.00 56.03 94 VAL A CA 1
ATOM 791 C C . VAL A 1 94 ? 14.59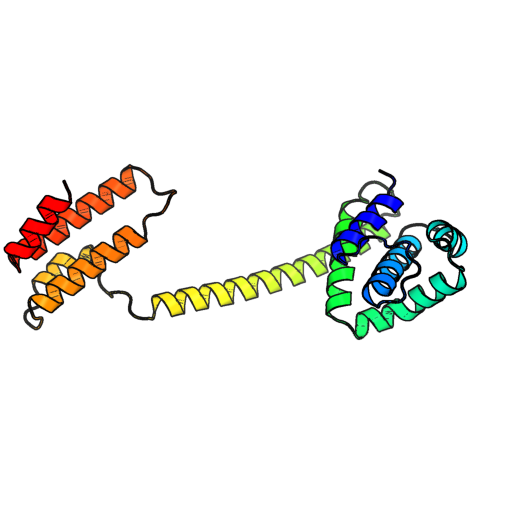9 -15.384 -22.250 1.00 56.03 94 VAL A C 1
ATOM 793 O O . VAL A 1 94 ? 15.717 -15.747 -22.587 1.00 56.03 94 VAL A O 1
ATOM 796 N N . GLU A 1 95 ? 13.870 -16.139 -21.426 1.00 49.22 95 GLU A N 1
ATOM 797 C CA . GLU A 1 95 ? 14.321 -17.425 -20.856 1.00 49.22 95 GLU A CA 1
ATOM 798 C C . GLU A 1 95 ? 14.559 -18.564 -21.880 1.00 49.22 95 GLU A C 1
ATOM 800 O O . GLU A 1 95 ? 14.695 -19.715 -21.491 1.00 49.22 95 GLU A O 1
ATOM 805 N N . ASN A 1 96 ? 14.653 -18.292 -23.187 1.00 50.31 96 ASN A N 1
ATOM 806 C CA . ASN A 1 96 ? 14.815 -19.339 -24.207 1.00 50.31 96 ASN A CA 1
ATOM 807 C C . ASN A 1 96 ? 15.786 -19.014 -25.358 1.00 50.31 96 ASN A C 1
ATOM 809 O O . ASN A 1 96 ? 15.636 -19.558 -26.451 1.00 50.31 96 ASN A O 1
ATOM 813 N N . LEU A 1 97 ? 16.803 -18.169 -25.154 1.00 46.62 97 LEU A N 1
ATOM 814 C CA . LEU A 1 97 ? 17.967 -18.188 -26.051 1.00 46.62 97 LEU A CA 1
ATOM 815 C C . LEU A 1 97 ? 19.253 -18.416 -25.263 1.00 46.62 97 LEU A C 1
ATOM 817 O O . LEU A 1 97 ? 19.755 -17.530 -24.576 1.00 46.62 97 LEU A O 1
ATOM 821 N N . ASP A 1 98 ? 19.748 -19.640 -25.405 1.00 55.38 98 ASP A N 1
ATOM 822 C CA . ASP A 1 98 ? 21.023 -20.128 -24.907 1.00 55.38 98 ASP A CA 1
ATOM 823 C C . ASP A 1 98 ? 22.173 -19.171 -25.268 1.00 55.38 98 ASP A C 1
ATOM 825 O O . ASP A 1 98 ? 22.431 -18.864 -26.435 1.00 55.38 98 ASP A O 1
ATOM 829 N N . PHE A 1 99 ? 22.842 -18.670 -24.234 1.00 48.69 99 PHE A N 1
ATOM 830 C CA . PHE A 1 99 ? 24.064 -17.878 -24.300 1.00 48.69 99 PHE A CA 1
ATOM 831 C C . PHE A 1 99 ? 24.935 -18.304 -23.116 1.00 48.69 99 PHE A C 1
ATOM 833 O O . PHE A 1 99 ? 24.417 -18.450 -22.012 1.00 48.69 99 PHE A O 1
ATOM 840 N N . SER A 1 100 ? 26.239 -18.496 -23.367 1.00 61.78 100 SER A N 1
ATOM 841 C CA . SER A 1 100 ? 27.276 -18.993 -22.439 1.00 61.78 100 SER A CA 1
ATOM 842 C C . SER A 1 100 ? 26.957 -18.822 -20.945 1.00 61.78 100 SER A C 1
ATOM 844 O O . SER A 1 100 ? 26.626 -17.721 -20.499 1.00 61.78 100 SER A O 1
ATOM 846 N N . VAL A 1 101 ? 27.140 -19.896 -20.165 1.00 62.47 101 VAL 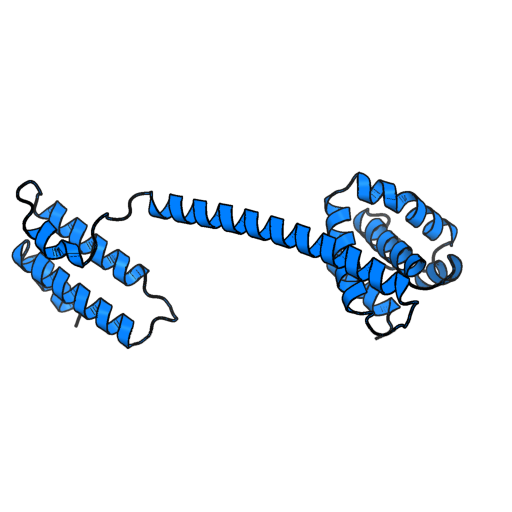A N 1
ATOM 847 C CA . VAL A 1 101 ? 26.885 -19.984 -18.712 1.00 62.47 101 VAL A CA 1
ATOM 848 C C . VAL A 1 101 ? 27.388 -18.753 -17.943 1.00 62.47 101 VAL A C 1
ATOM 850 O O . VAL A 1 101 ? 26.695 -18.261 -17.057 1.00 62.47 101 VAL A O 1
ATOM 853 N N . GLU A 1 102 ? 28.538 -18.190 -18.320 1.00 65.69 102 GLU A N 1
ATOM 854 C CA . GLU A 1 102 ? 29.102 -16.979 -17.703 1.00 65.69 102 GLU A CA 1
ATOM 855 C C . GLU A 1 102 ? 28.205 -15.738 -17.843 1.00 65.69 102 GLU A C 1
ATOM 857 O O . GLU A 1 102 ? 28.048 -14.966 -16.893 1.00 65.69 102 GLU A O 1
ATOM 862 N N . ASN A 1 103 ? 27.564 -15.554 -18.999 1.00 58.72 103 ASN A N 1
ATOM 863 C CA . ASN A 1 103 ? 26.632 -14.450 -19.222 1.00 58.72 103 ASN A CA 1
ATOM 864 C C . ASN A 1 103 ? 25.345 -14.637 -18.418 1.00 58.72 103 ASN A C 1
ATOM 866 O O . ASN A 1 103 ? 24.823 -13.665 -17.872 1.00 58.72 103 ASN A O 1
ATOM 870 N N . ASN A 1 104 ? 24.869 -15.876 -18.275 1.00 69.19 104 ASN A N 1
ATOM 871 C CA . ASN A 1 104 ? 23.712 -16.179 -17.435 1.00 69.19 104 ASN A CA 1
ATOM 872 C C . ASN A 1 104 ? 24.013 -15.915 -15.961 1.00 69.19 104 ASN A C 1
ATOM 874 O O . ASN A 1 104 ? 23.227 -15.247 -15.293 1.00 69.19 104 ASN A O 1
ATOM 878 N N . VAL A 1 105 ? 25.179 -16.339 -15.467 1.00 79.06 105 VAL A N 1
ATOM 879 C CA . VAL A 1 105 ? 25.616 -16.059 -14.091 1.00 79.06 105 VAL A CA 1
ATOM 880 C C . VAL A 1 105 ? 25.693 -14.553 -13.843 1.00 79.06 105 VAL A C 1
ATOM 882 O O . VAL A 1 105 ? 25.159 -14.070 -12.845 1.00 79.06 105 VAL A O 1
ATOM 885 N N . LYS A 1 106 ? 26.272 -13.788 -14.774 1.00 77.38 106 LYS A N 1
ATOM 886 C CA . LYS A 1 106 ? 26.354 -12.326 -14.663 1.00 77.38 106 LYS A CA 1
ATOM 887 C C . LYS A 1 106 ? 24.975 -11.659 -14.674 1.00 77.38 106 LYS A C 1
ATOM 889 O O . LYS A 1 106 ? 24.704 -10.790 -13.846 1.00 77.38 106 LYS A O 1
ATOM 894 N N . ASN A 1 107 ? 24.081 -12.091 -15.562 1.00 74.44 107 ASN A N 1
ATOM 895 C CA . ASN A 1 107 ? 22.707 -11.589 -15.624 1.00 74.44 107 ASN A CA 1
ATOM 896 C C . ASN A 1 107 ? 21.924 -11.913 -14.342 1.00 74.44 107 ASN A C 1
ATOM 898 O O . ASN A 1 107 ? 21.210 -11.056 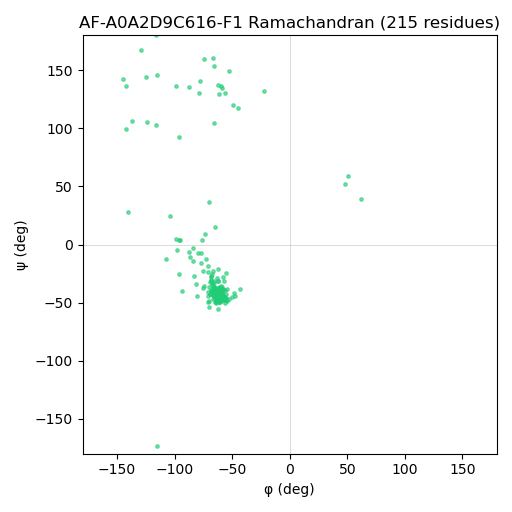-13.821 1.00 74.44 107 ASN A O 1
ATOM 902 N N . LEU A 1 108 ? 22.079 -13.123 -13.801 1.00 81.44 108 LEU A N 1
ATOM 903 C CA . LEU A 1 108 ? 21.462 -13.537 -12.541 1.00 81.44 108 LEU A CA 1
ATOM 904 C C . LEU A 1 108 ? 22.004 -12.733 -11.353 1.00 81.44 108 LEU A C 1
ATOM 906 O O . LEU A 1 108 ? 21.229 -12.314 -10.496 1.00 81.44 108 LEU A O 1
ATOM 910 N N . GLN A 1 109 ? 23.305 -12.441 -11.323 1.00 85.88 109 GLN A N 1
ATOM 911 C CA . GLN A 1 109 ? 23.910 -11.569 -10.313 1.00 85.88 109 GLN A CA 1
ATOM 912 C C . GLN A 1 109 ? 23.361 -10.138 -10.385 1.00 85.88 109 GLN A C 1
ATOM 914 O O . GLN A 1 109 ? 23.003 -9.566 -9.354 1.00 85.88 109 GLN A O 1
ATOM 919 N N . GLU A 1 110 ? 23.232 -9.566 -11.588 1.00 80.88 110 GLU A N 1
ATOM 920 C CA . GLU A 1 110 ? 22.604 -8.251 -11.777 1.00 80.88 110 GLU A CA 1
ATOM 921 C C . GLU A 1 110 ? 21.152 -8.247 -11.275 1.00 80.88 110 GLU A C 1
ATOM 923 O O . GLU A 1 110 ? 20.752 -7.334 -10.550 1.00 80.88 110 GLU A O 1
ATOM 928 N N . ARG A 1 111 ? 20.371 -9.284 -11.606 1.00 80.44 111 ARG A N 1
ATOM 929 C CA . ARG A 1 111 ? 18.982 -9.439 -11.144 1.00 80.44 111 ARG A CA 1
ATOM 930 C C . ARG A 1 111 ? 18.898 -9.559 -9.625 1.00 80.44 111 ARG A C 1
ATOM 932 O O . ARG A 1 111 ? 18.082 -8.870 -9.022 1.00 80.44 111 ARG A O 1
ATOM 939 N N . ASN A 1 112 ? 19.761 -10.355 -8.997 1.00 90.31 112 ASN A N 1
ATOM 940 C CA . ASN A 1 112 ? 19.800 -10.503 -7.540 1.00 90.31 112 ASN A CA 1
ATOM 941 C C . ASN A 1 112 ? 20.124 -9.183 -6.835 1.00 90.31 112 ASN A C 1
ATOM 943 O O . ASN A 1 112 ? 19.469 -8.826 -5.857 1.00 90.31 112 ASN A O 1
ATOM 947 N N . ASN A 1 113 ? 21.081 -8.416 -7.356 1.00 89.06 113 ASN A N 1
ATOM 948 C CA . ASN A 1 113 ? 21.404 -7.100 -6.808 1.00 89.06 113 ASN A CA 1
ATOM 949 C C . ASN A 1 113 ? 20.214 -6.136 -6.901 1.00 89.06 113 ASN A C 1
ATOM 951 O O . ASN A 1 113 ? 19.920 -5.424 -5.942 1.00 89.06 113 ASN A O 1
ATOM 955 N N . LEU A 1 114 ? 19.494 -6.144 -8.025 1.00 86.75 114 LEU A N 1
ATOM 956 C CA . LEU A 1 114 ? 18.290 -5.330 -8.205 1.00 86.75 114 LEU A CA 1
ATOM 957 C C . LEU A 1 114 ? 17.149 -5.768 -7.279 1.00 86.75 114 LEU A C 1
ATOM 959 O O . LEU A 1 114 ? 16.518 -4.921 -6.651 1.00 86.75 114 LEU A O 1
ATOM 963 N N . LEU A 1 115 ? 16.913 -7.075 -7.147 1.00 91.06 115 LEU A N 1
ATOM 964 C CA . LEU A 1 115 ? 15.910 -7.621 -6.231 1.00 91.06 115 LEU A CA 1
ATOM 965 C C . LEU A 1 115 ? 16.199 -7.214 -4.783 1.00 91.06 115 LEU A C 1
ATOM 967 O O . LEU A 1 115 ? 15.288 -6.787 -4.079 1.00 91.06 115 LEU A O 1
ATOM 971 N N . ASN A 1 116 ? 17.464 -7.247 -4.362 1.00 92.81 116 ASN A N 1
ATOM 972 C CA . ASN A 1 116 ? 17.869 -6.803 -3.028 1.00 92.81 116 ASN A CA 1
ATOM 973 C C . ASN A 1 116 ? 17.587 -5.310 -2.789 1.00 92.81 116 ASN A C 1
ATOM 975 O O . ASN A 1 116 ? 17.137 -4.934 -1.705 1.00 92.81 116 ASN A O 1
ATOM 979 N N . LEU A 1 117 ? 17.815 -4.456 -3.793 1.00 89.75 117 LEU A N 1
ATOM 980 C CA . LEU A 1 117 ? 17.491 -3.028 -3.700 1.00 89.75 117 LEU A CA 1
ATOM 981 C C . LEU A 1 117 ? 15.982 -2.799 -3.561 1.00 89.75 117 LEU A C 1
ATOM 983 O O . LEU A 1 117 ? 15.562 -2.038 -2.690 1.00 89.75 117 LEU A O 1
ATOM 987 N N . LEU A 1 118 ? 15.175 -3.499 -4.362 1.00 92.62 118 LEU A N 1
ATOM 988 C CA . LEU A 1 118 ? 13.716 -3.416 -4.292 1.00 92.62 118 LEU A CA 1
ATOM 989 C C . LEU A 1 118 ? 13.192 -3.908 -2.941 1.00 92.62 118 LEU A C 1
ATOM 991 O O . LEU A 1 118 ? 12.370 -3.238 -2.324 1.00 92.62 118 LEU A O 1
ATOM 995 N N . ILE A 1 119 ? 13.700 -5.036 -2.437 1.00 93.12 119 ILE A N 1
ATOM 996 C CA . ILE A 1 119 ? 13.341 -5.559 -1.111 1.00 93.12 119 ILE A CA 1
ATOM 997 C C . ILE A 1 119 ? 13.607 -4.506 -0.031 1.00 93.12 119 ILE A C 1
ATOM 999 O O . ILE A 1 119 ? 12.742 -4.261 0.808 1.00 93.12 119 ILE A O 1
ATOM 1003 N N . LYS A 1 120 ? 14.763 -3.836 -0.077 1.00 93.44 120 LYS A N 1
ATOM 1004 C CA . LYS A 1 120 ? 15.115 -2.779 0.879 1.00 93.44 120 LYS A CA 1
ATOM 1005 C C . LYS A 1 120 ? 14.152 -1.589 0.810 1.00 93.44 120 LYS A C 1
ATOM 1007 O O . LYS A 1 120 ? 13.759 -1.052 1.846 1.00 93.44 120 LYS A O 1
ATOM 1012 N N . GLU A 1 121 ? 13.741 -1.193 -0.392 1.00 92.31 121 GLU A N 1
ATOM 1013 C CA . GLU A 1 121 ? 12.740 -0.141 -0.595 1.00 92.31 121 GLU A CA 1
ATOM 1014 C C . GLU A 1 121 ? 11.370 -0.546 -0.030 1.00 92.31 121 GLU A C 1
ATOM 1016 O O . GLU A 1 121 ? 10.782 0.190 0.766 1.00 92.31 121 GLU A O 1
ATOM 1021 N N . TYR A 1 122 ? 10.892 -1.752 -0.347 1.00 93.38 122 TYR A N 1
ATOM 1022 C CA . TYR A 1 122 ? 9.636 -2.281 0.191 1.00 93.38 122 TYR A CA 1
ATOM 1023 C C . TYR A 1 122 ? 9.655 -2.391 1.719 1.00 93.38 122 TYR A C 1
ATOM 1025 O O . TYR A 1 122 ? 8.661 -2.073 2.377 1.00 93.38 122 TYR A O 1
ATOM 1033 N N . GLN A 1 123 ? 10.784 -2.785 2.310 1.00 94.00 123 GLN A N 1
ATOM 1034 C CA . GLN A 1 123 ? 10.966 -2.813 3.762 1.00 94.00 123 GLN A CA 1
ATOM 1035 C C . GLN A 1 123 ? 10.886 -1.409 4.378 1.00 94.00 123 GLN A C 1
ATOM 1037 O O . GLN A 1 123 ? 10.239 -1.229 5.415 1.00 94.00 123 GLN A O 1
ATOM 1042 N N . SER A 1 124 ? 11.473 -0.401 3.727 1.00 90.56 124 SER A N 1
ATOM 1043 C CA . SER A 1 124 ? 11.353 1.003 4.139 1.00 90.56 124 SER A CA 1
ATOM 1044 C C . SER A 1 124 ? 9.897 1.477 4.101 1.00 90.56 124 SER A C 1
ATOM 1046 O O . SER A 1 124 ? 9.376 1.968 5.105 1.00 90.56 124 SER A O 1
ATOM 1048 N N . HIS A 1 125 ? 9.187 1.237 2.993 1.00 90.44 125 HIS A N 1
ATOM 1049 C CA . HIS A 1 125 ? 7.766 1.577 2.869 1.00 90.44 125 HIS A CA 1
ATOM 1050 C C . HIS A 1 125 ? 6.909 0.883 3.927 1.00 90.44 125 HIS A C 1
ATOM 1052 O O . HIS A 1 125 ? 6.072 1.525 4.561 1.00 90.44 125 HIS A O 1
ATOM 1058 N N . THR A 1 126 ? 7.160 -0.400 4.184 1.00 90.12 126 THR A N 1
ATOM 1059 C CA . THR A 1 126 ? 6.458 -1.159 5.225 1.00 90.12 126 THR A CA 1
ATOM 1060 C C . THR A 1 126 ? 6.699 -0.558 6.610 1.00 90.12 126 THR A C 1
ATOM 1062 O O . THR A 1 126 ? 5.773 -0.463 7.409 1.00 90.12 126 THR A O 1
ATOM 1065 N N . THR A 1 127 ? 7.921 -0.102 6.894 1.00 89.12 127 THR A N 1
ATOM 1066 C CA . THR A 1 127 ? 8.269 0.553 8.166 1.00 89.12 127 THR A CA 1
ATOM 1067 C C . THR A 1 127 ? 7.535 1.882 8.325 1.00 89.12 127 THR A C 1
ATOM 1069 O O . THR A 1 127 ? 6.944 2.146 9.370 1.00 89.12 127 THR A O 1
ATOM 1072 N N . ILE A 1 128 ? 7.492 2.696 7.269 1.00 88.81 128 ILE A N 1
ATOM 1073 C CA . ILE A 1 128 ? 6.752 3.964 7.258 1.00 88.81 128 ILE A CA 1
ATOM 1074 C C . ILE A 1 128 ? 5.257 3.719 7.477 1.00 88.81 128 ILE A C 1
ATOM 1076 O O . ILE A 1 128 ? 4.633 4.421 8.270 1.00 88.81 128 ILE A O 1
ATOM 1080 N N . LEU A 1 129 ? 4.676 2.726 6.801 1.00 87.50 129 LEU A N 1
ATOM 1081 C CA . LEU A 1 129 ? 3.268 2.364 6.965 1.00 87.50 129 LEU A CA 1
ATOM 1082 C C . LEU A 1 129 ? 2.974 1.872 8.384 1.00 87.50 129 LEU A C 1
ATOM 1084 O O . LEU A 1 129 ? 2.018 2.346 8.989 1.00 87.50 129 LEU A O 1
ATOM 1088 N N . LYS A 1 130 ? 3.825 1.011 8.953 1.00 85.75 130 LYS A N 1
ATOM 1089 C CA . LYS A 1 130 ? 3.715 0.575 10.355 1.00 85.75 130 LYS A CA 1
ATOM 1090 C C . LYS A 1 130 ? 3.751 1.758 11.322 1.00 85.75 130 LYS A C 1
ATOM 1092 O O . LYS A 1 130 ? 2.906 1.837 12.205 1.00 85.75 130 LYS A O 1
ATOM 1097 N N . ASN A 1 131 ? 4.662 2.709 11.120 1.00 74.81 131 ASN A N 1
ATOM 1098 C CA . ASN A 1 131 ? 4.751 3.910 11.954 1.00 74.81 131 ASN A CA 1
ATOM 1099 C C . ASN A 1 131 ? 3.529 4.825 11.792 1.00 74.81 131 ASN A C 1
ATOM 1101 O O . ASN A 1 131 ? 3.073 5.410 12.770 1.00 74.81 131 ASN A O 1
ATOM 1105 N N . LYS A 1 132 ? 2.967 4.936 10.582 1.00 77.56 132 LYS A N 1
ATOM 1106 C CA . LYS A 1 132 ? 1.715 5.669 10.344 1.00 77.56 132 LYS A CA 1
ATOM 1107 C C . LYS A 1 132 ? 0.533 5.007 11.042 1.00 77.56 132 LYS A C 1
ATOM 1109 O O . LYS A 1 132 ? -0.233 5.717 11.677 1.00 77.56 132 LYS A O 1
ATOM 1114 N N . ILE A 1 133 ? 0.417 3.681 10.968 1.00 80.12 133 ILE A N 1
ATOM 1115 C CA . ILE A 1 133 ? -0.610 2.917 11.690 1.00 80.12 133 ILE A CA 1
ATOM 1116 C C . ILE A 1 133 ? -0.449 3.122 13.198 1.00 80.12 133 ILE A C 1
ATOM 1118 O O . ILE A 1 133 ? -1.423 3.433 13.868 1.00 80.12 133 ILE A O 1
ATOM 1122 N N . LEU A 1 134 ? 0.778 3.036 13.722 1.00 69.19 134 LEU A N 1
ATOM 1123 C CA . LEU A 1 134 ? 1.064 3.291 15.135 1.00 69.19 134 LEU A CA 1
ATOM 1124 C C . LEU A 1 134 ? 0.676 4.718 15.550 1.00 69.19 134 LEU A C 1
ATOM 1126 O O . LEU A 1 134 ? 0.092 4.915 16.609 1.00 69.19 134 LEU A O 1
ATOM 1130 N N . PHE A 1 135 ? 0.963 5.712 14.707 1.00 65.06 135 PHE A N 1
ATOM 1131 C CA . PHE A 1 135 ? 0.575 7.099 14.951 1.00 65.06 135 PHE A CA 1
ATOM 1132 C C . PHE A 1 135 ? -0.946 7.295 14.906 1.00 65.06 135 PHE A C 1
ATOM 1134 O O . PHE A 1 135 ? -1.494 8.002 15.750 1.00 65.06 135 PHE A O 1
ATOM 1141 N N . MET A 1 136 ? -1.628 6.655 13.955 1.00 68.38 136 MET A N 1
ATOM 1142 C CA . MET A 1 136 ? -3.089 6.666 13.850 1.00 68.38 136 MET A CA 1
ATOM 1143 C C . MET A 1 136 ? -3.734 6.015 15.079 1.00 68.38 136 MET A C 1
ATOM 1145 O O . MET A 1 136 ? -4.610 6.630 15.666 1.00 68.38 136 MET A O 1
ATOM 1149 N N . ALA A 1 137 ? -3.216 4.873 15.539 1.00 64.44 137 ALA A N 1
ATOM 1150 C CA . ALA A 1 137 ? -3.649 4.214 16.776 1.00 64.44 137 ALA A CA 1
ATOM 1151 C C . ALA A 1 137 ? -3.314 5.020 18.050 1.00 64.44 137 ALA A C 1
ATOM 1153 O O . ALA A 1 137 ? -3.921 4.835 19.099 1.00 64.44 137 ALA A O 1
ATOM 1154 N N . SER A 1 138 ? -2.324 5.921 17.992 1.00 57.12 138 SER A N 1
ATOM 1155 C CA . SER A 1 138 ? -1.942 6.772 19.130 1.00 57.12 138 SER A CA 1
ATOM 1156 C C . SER A 1 138 ? -2.789 8.043 19.272 1.00 57.12 138 SER A C 1
ATOM 1158 O O . SER A 1 138 ? -2.724 8.703 20.311 1.00 57.12 138 SER A O 1
ATOM 1160 N N . LYS A 1 139 ? -3.570 8.414 18.247 1.00 57.00 139 LYS A N 1
ATOM 1161 C CA . LYS A 1 139 ? -4.453 9.585 18.283 1.00 57.00 139 LYS A CA 1
ATOM 1162 C C . LYS A 1 139 ? -5.880 9.168 18.654 1.00 57.00 139 LYS A C 1
ATOM 1164 O O . LYS A 1 139 ? -6.680 8.872 17.783 1.00 57.00 139 LYS A O 1
ATOM 1169 N N . GLU A 1 140 ? -6.165 9.221 19.957 1.00 60.00 140 GLU A N 1
ATOM 1170 C CA . GLU A 1 140 ? -7.504 9.128 20.579 1.00 60.00 140 GLU A CA 1
ATOM 1171 C C . GLU A 1 140 ? -8.305 7.830 20.368 1.00 60.00 140 GLU A C 1
ATOM 1173 O O . GLU A 1 140 ? -9.532 7.866 20.310 1.00 60.00 140 GLU A O 1
ATOM 1178 N N . ASP A 1 141 ? -7.653 6.668 20.388 1.00 63.00 141 ASP A N 1
ATOM 1179 C CA . ASP A 1 141 ? -8.389 5.425 20.630 1.00 63.00 141 ASP A CA 1
ATOM 1180 C C . ASP A 1 141 ? -8.670 5.273 22.131 1.00 63.00 141 ASP A C 1
ATOM 1182 O O . ASP A 1 141 ? -7.789 5.447 22.981 1.00 63.00 141 ASP A O 1
ATOM 1186 N N . CYS A 1 142 ? -9.928 4.988 22.473 1.00 67.12 142 CYS A N 1
ATOM 1187 C CA . CYS A 1 142 ? -10.346 4.647 23.829 1.00 67.12 142 CYS A CA 1
ATOM 1188 C C . CYS A 1 142 ? -9.356 3.632 24.441 1.00 67.12 142 CYS A C 1
ATOM 1190 O O . CYS A 1 142 ? -9.253 2.516 23.934 1.00 67.12 142 CYS A O 1
ATOM 1192 N N . PRO A 1 143 ? -8.642 3.958 25.540 1.00 76.88 143 PRO A N 1
ATOM 1193 C CA . PRO A 1 143 ? -7.611 3.080 26.107 1.00 76.88 143 PRO A CA 1
ATOM 1194 C C . PRO A 1 143 ? -8.206 1.865 26.834 1.00 76.88 143 PRO A C 1
ATOM 1196 O O . PRO A 1 143 ? -7.504 1.157 27.554 1.00 76.88 143 PRO A O 1
ATOM 1199 N N . TYR A 1 144 ? -9.514 1.665 26.701 1.00 85.25 144 TYR A N 1
ATOM 1200 C CA . TYR A 1 144 ? -10.282 0.643 27.373 1.00 85.25 144 TYR A CA 1
ATOM 1201 C C . TYR A 1 144 ? -10.829 -0.333 26.345 1.00 85.25 144 TYR A C 1
ATOM 1203 O O . TYR A 1 144 ? -11.200 0.033 25.232 1.00 85.25 144 TYR A O 1
ATOM 1211 N N . THR A 1 145 ? -10.912 -1.589 26.751 1.00 90.00 145 THR A N 1
ATOM 1212 C CA . THR A 1 145 ? -11.453 -2.673 25.936 1.00 90.00 145 THR A CA 1
ATOM 1213 C C . THR A 1 145 ? -12.710 -3.238 26.586 1.00 90.00 145 THR A C 1
ATOM 1215 O O . THR A 1 145 ? -13.110 -2.832 27.677 1.00 90.00 145 THR A O 1
ATOM 1218 N N . ILE A 1 146 ? -13.325 -4.241 25.956 1.00 91.06 146 ILE A N 1
ATOM 1219 C CA . ILE A 1 146 ? -14.455 -4.969 26.551 1.00 91.06 146 ILE A CA 1
ATOM 1220 C C . ILE A 1 146 ? -14.127 -5.572 27.931 1.00 91.06 146 ILE A C 1
ATOM 1222 O O . ILE A 1 146 ? -15.025 -5.763 28.747 1.00 91.06 146 ILE A O 1
ATOM 1226 N N . LEU A 1 147 ? -12.849 -5.837 28.221 1.00 91.69 147 LEU A N 1
ATOM 1227 C CA . LEU A 1 147 ? -12.403 -6.364 29.513 1.00 91.69 147 LEU A CA 1
ATOM 1228 C C . LEU A 1 147 ? -12.504 -5.324 30.642 1.00 91.69 147 LEU A C 1
ATOM 1230 O O . LEU A 1 147 ? -12.539 -5.685 31.814 1.00 91.69 147 LEU A O 1
ATOM 1234 N N . ASP A 1 148 ? -12.590 -4.038 30.300 1.00 94.12 148 ASP A N 1
ATOM 1235 C CA . ASP A 1 148 ? -12.615 -2.929 31.252 1.00 94.12 148 ASP A CA 1
ATOM 1236 C C . ASP A 1 148 ? -14.038 -2.463 31.615 1.00 94.12 148 ASP A C 1
ATOM 1238 O O . ASP A 1 148 ? -14.187 -1.498 32.364 1.00 94.12 148 ASP A O 1
ATOM 1242 N N . VAL A 1 149 ? -15.099 -3.121 31.129 1.00 94.62 149 VAL A N 1
ATOM 1243 C CA . VAL A 1 149 ? -16.499 -2.696 31.360 1.00 94.62 149 VAL A CA 1
ATOM 1244 C C . VAL A 1 149 ? -16.823 -2.553 32.851 1.00 94.62 149 VAL A C 1
ATOM 1246 O O . VAL A 1 149 ? -17.344 -1.517 33.273 1.00 94.62 149 VAL A O 1
ATOM 1249 N N . ASP A 1 150 ? -16.468 -3.549 33.666 1.00 94.94 150 ASP A N 1
ATOM 1250 C CA . ASP A 1 150 ? -16.719 -3.514 35.113 1.00 94.94 150 ASP A CA 1
ATOM 1251 C C . ASP A 1 150 ? -15.871 -2.445 35.812 1.00 94.94 150 ASP A C 1
ATOM 1253 O O . ASP A 1 150 ? -16.324 -1.778 36.745 1.00 94.94 150 ASP A O 1
ATOM 1257 N N . LYS A 1 151 ? -14.644 -2.228 35.335 1.00 94.75 151 LYS A N 1
ATOM 1258 C CA . LYS A 1 151 ? -13.754 -1.180 35.840 1.00 94.75 151 LYS A CA 1
ATOM 1259 C C . LYS A 1 151 ? -14.344 0.208 35.579 1.00 94.75 151 LYS A C 1
ATOM 1261 O O . LYS A 1 151 ? -14.404 1.023 36.498 1.00 94.75 151 LYS A O 1
ATOM 1266 N N . ILE A 1 152 ? -14.835 0.455 34.360 1.00 94.81 152 ILE A N 1
ATOM 1267 C CA . ILE A 1 152 ? -15.470 1.721 33.963 1.00 94.81 152 ILE A CA 1
ATOM 1268 C C . ILE A 1 152 ? -16.729 1.982 34.787 1.00 94.81 152 ILE A C 1
ATOM 1270 O O . ILE A 1 152 ? -16.915 3.088 35.302 1.00 94.81 152 ILE A O 1
ATOM 1274 N N . TYR A 1 153 ? -17.576 0.964 34.954 1.00 94.94 153 TYR A N 1
ATOM 1275 C CA . TYR A 1 153 ? -18.782 1.056 35.775 1.00 94.94 153 TYR A CA 1
ATOM 1276 C C . TYR A 1 153 ? -18.458 1.515 37.207 1.00 94.94 153 TYR A C 1
ATOM 1278 O O . TYR A 1 153 ? -19.120 2.411 37.741 1.00 94.94 153 TYR A O 1
ATOM 1286 N N . ASN A 1 154 ? -17.382 0.980 37.787 1.00 95.94 154 ASN A N 1
ATOM 1287 C CA . ASN A 1 154 ? -16.978 1.239 39.167 1.00 95.94 154 ASN A CA 1
ATOM 1288 C C . ASN A 1 154 ? -16.149 2.520 39.382 1.00 95.94 154 ASN A C 1
ATOM 1290 O O . ASN A 1 154 ? -15.863 2.859 40.529 1.00 95.94 154 ASN A O 1
ATOM 1294 N N . TYR A 1 155 ? -15.784 3.281 38.341 1.00 95.31 155 TYR A N 1
ATOM 1295 C CA . TYR A 1 155 ? -15.049 4.538 38.537 1.00 95.31 155 TYR A CA 1
ATOM 1296 C C . TYR A 1 155 ? -15.892 5.589 39.271 1.00 95.31 155 TYR A C 1
ATOM 1298 O O . TYR A 1 155 ? -16.767 6.224 38.687 1.00 95.31 155 TYR A O 1
ATOM 1306 N N . SER A 1 156 ? -15.621 5.815 40.554 1.00 92.00 156 SER A N 1
ATOM 1307 C CA . SER A 1 156 ? -16.351 6.792 41.377 1.00 92.00 156 SER A CA 1
ATOM 1308 C C . SER A 1 156 ? -16.094 8.245 40.968 1.00 92.00 156 SER A C 1
ATOM 1310 O O . SER A 1 156 ? -16.968 9.090 41.121 1.00 92.00 156 SER A O 1
ATOM 1312 N N . THR A 1 157 ? -14.922 8.536 40.400 1.00 95.19 157 THR A N 1
ATOM 1313 C CA . THR A 1 157 ? -14.528 9.880 39.945 1.00 95.19 157 THR A CA 1
ATOM 1314 C C . THR A 1 157 ? -15.126 10.271 38.591 1.00 95.19 157 THR A C 1
ATOM 1316 O O . THR A 1 157 ? -14.951 11.403 38.144 1.00 95.19 157 THR A O 1
ATOM 1319 N N . TRP A 1 158 ? -15.800 9.348 37.900 1.00 95.69 158 TRP A N 1
ATOM 1320 C CA . TRP A 1 158 ? -16.360 9.587 36.572 1.00 95.69 158 TRP A CA 1
ATOM 1321 C C . TRP A 1 158 ? -17.849 9.907 36.639 1.00 95.69 158 TRP A C 1
ATOM 1323 O O . TRP A 1 158 ? -18.617 9.207 37.299 1.00 95.69 158 TRP A O 1
ATOM 1333 N N . SER A 1 159 ? -18.268 10.914 35.871 1.00 95.94 159 SER A N 1
ATOM 1334 C CA . SER A 1 159 ? -19.686 11.188 35.650 1.00 95.94 159 SER A CA 1
ATOM 1335 C C . SER A 1 159 ? -20.354 10.049 34.875 1.00 95.94 159 SER A C 1
ATOM 1337 O O . SER A 1 159 ? -19.711 9.361 34.077 1.00 95.94 159 SER A O 1
ATOM 1339 N N . THR A 1 160 ? -21.666 9.885 35.058 1.00 95.25 160 THR A N 1
ATOM 1340 C CA . THR A 1 160 ? -22.465 8.900 34.315 1.00 95.25 160 THR A CA 1
ATOM 1341 C C . THR A 1 160 ? -22.286 9.046 32.809 1.00 95.25 160 THR A C 1
ATOM 1343 O O . THR A 1 160 ? -21.975 8.066 32.140 1.00 95.25 160 THR A O 1
ATOM 1346 N N . LYS A 1 161 ? -22.363 10.281 32.295 1.00 94.75 161 LYS A N 1
ATOM 1347 C CA . LYS A 1 161 ? -22.127 10.578 30.878 1.00 94.75 161 LYS A CA 1
ATOM 1348 C C . LYS A 1 161 ? -20.772 10.050 30.404 1.00 94.75 161 LYS A C 1
ATOM 1350 O O . LYS A 1 161 ? -20.718 9.331 29.420 1.00 94.75 161 LYS A O 1
ATOM 1355 N N . ARG A 1 162 ? -19.692 10.328 31.142 1.00 94.69 162 ARG A N 1
ATOM 1356 C CA . ARG A 1 162 ? -18.345 9.870 30.771 1.00 94.69 162 ARG A CA 1
ATOM 1357 C C . ARG A 1 162 ? -18.242 8.344 30.730 1.00 94.69 162 ARG A C 1
ATOM 1359 O O . ARG A 1 162 ? -17.589 7.805 29.842 1.00 94.69 162 ARG A O 1
ATOM 1366 N N . LYS A 1 163 ? -18.870 7.646 31.682 1.00 96.19 163 LYS A N 1
ATOM 1367 C CA . LYS A 1 163 ? -18.913 6.176 31.685 1.00 96.19 163 LYS A CA 1
ATOM 1368 C C . LYS A 1 163 ? -19.654 5.647 30.462 1.00 96.19 163 LYS A C 1
ATOM 1370 O O . LYS A 1 163 ? -19.147 4.750 29.801 1.00 96.19 163 LYS A O 1
ATOM 1375 N N . VAL A 1 164 ? -20.819 6.216 30.159 1.00 95.75 164 VAL A N 1
ATOM 1376 C CA . VAL A 1 164 ? -21.629 5.831 28.997 1.00 95.75 164 VAL A CA 1
ATOM 1377 C C . VAL A 1 164 ? -20.878 6.100 27.692 1.00 95.75 164 VAL A C 1
ATOM 1379 O O . VAL A 1 164 ? -20.770 5.188 26.880 1.00 95.75 164 VAL A O 1
ATOM 1382 N N . ASP A 1 165 ? -20.277 7.280 27.524 1.00 94.62 165 ASP A N 1
ATOM 1383 C CA . ASP A 1 165 ? -19.497 7.636 26.330 1.00 94.62 165 ASP A CA 1
ATOM 1384 C C . ASP A 1 165 ? -18.323 6.665 26.116 1.00 94.62 165 ASP A C 1
ATOM 1386 O O . ASP A 1 165 ? -18.113 6.182 25.007 1.00 94.62 165 ASP A O 1
ATOM 1390 N N . ALA A 1 166 ? -17.587 6.309 27.178 1.00 93.00 166 ALA A N 1
ATOM 1391 C CA . ALA A 1 166 ? -16.485 5.346 27.089 1.00 93.00 166 ALA A CA 1
ATOM 1392 C C . ALA A 1 166 ? -16.965 3.932 26.720 1.00 93.00 166 ALA A C 1
ATOM 1394 O O . ALA A 1 166 ? -16.351 3.262 25.891 1.00 93.00 166 ALA A O 1
ATOM 1395 N N . LEU A 1 167 ? -18.077 3.490 27.311 1.00 95.19 167 LEU A N 1
ATOM 1396 C CA . LEU A 1 167 ? -18.707 2.206 27.005 1.00 95.19 167 LEU A CA 1
ATOM 1397 C C . LEU A 1 167 ? -19.183 2.138 25.544 1.00 95.19 167 LEU A C 1
ATOM 1399 O O . LEU A 1 167 ? -18.950 1.135 24.873 1.00 95.19 167 LEU A O 1
ATOM 1403 N N . LEU A 1 168 ? -19.788 3.210 25.027 1.00 94.44 168 LEU A N 1
ATOM 1404 C CA . LEU A 1 168 ? -20.199 3.312 23.623 1.00 94.44 168 LEU A CA 1
ATOM 1405 C C . LEU A 1 168 ? -19.003 3.414 22.667 1.00 94.44 168 LEU A C 1
ATOM 1407 O O . LEU A 1 168 ? -19.055 2.882 21.562 1.00 94.44 168 LEU A O 1
ATOM 1411 N N . HIS A 1 169 ? -17.904 4.040 23.091 1.00 92.38 169 HIS A N 1
ATOM 1412 C CA . HIS A 1 169 ? -16.673 4.079 22.305 1.00 92.38 169 HIS A CA 1
ATOM 1413 C C . HIS A 1 169 ? -16.086 2.665 22.138 1.00 92.38 169 HIS A C 1
ATOM 1415 O O . HIS A 1 169 ? -15.756 2.274 21.019 1.00 92.38 169 HIS A O 1
ATOM 1421 N N . ILE A 1 170 ? -16.029 1.862 23.212 1.00 92.00 170 ILE A N 1
ATOM 1422 C CA . ILE A 1 170 ? -15.611 0.447 23.134 1.00 92.00 170 ILE A CA 1
ATOM 1423 C C . ILE A 1 170 ? -16.470 -0.312 22.116 1.00 92.00 170 ILE A C 1
ATOM 1425 O O . ILE A 1 170 ? -15.939 -1.054 21.292 1.00 92.00 170 ILE A O 1
ATOM 1429 N N . ASP A 1 171 ? -17.789 -0.117 22.162 1.00 93.56 171 ASP A N 1
ATOM 1430 C CA . ASP A 1 171 ? -18.727 -0.749 21.235 1.00 93.56 171 ASP A CA 1
ATOM 1431 C C . ASP A 1 171 ? -18.456 -0.367 19.773 1.00 93.56 171 ASP A C 1
ATOM 1433 O O . ASP A 1 171 ? -18.330 -1.241 18.914 1.00 93.56 171 ASP A O 1
ATOM 1437 N N . CYS A 1 172 ? -18.255 0.926 19.509 1.00 90.69 172 CYS A N 1
ATOM 1438 C CA . CYS A 1 172 ? -17.911 1.441 18.186 1.00 90.69 172 CYS A CA 1
ATOM 1439 C C . CYS A 1 172 ? -16.632 0.791 17.635 1.00 90.69 172 CYS A C 1
ATOM 1441 O O . CYS A 1 172 ? -16.637 0.276 16.517 1.00 90.69 172 CYS A O 1
ATOM 1443 N N . ILE A 1 173 ? -15.563 0.721 18.439 1.00 87.06 173 ILE A N 1
ATOM 1444 C CA . ILE A 1 173 ? -14.296 0.083 18.041 1.00 87.06 173 ILE A CA 1
ATOM 1445 C C . ILE A 1 173 ? -14.511 -1.391 17.678 1.00 87.06 173 ILE A C 1
ATOM 1447 O O . ILE A 1 173 ? -13.987 -1.859 16.668 1.00 87.06 173 ILE A O 1
ATOM 1451 N N . MET A 1 174 ? -15.295 -2.135 18.466 1.00 89.56 174 MET A N 1
ATOM 1452 C CA . MET A 1 174 ? -15.563 -3.547 18.172 1.00 89.56 174 MET A CA 1
ATOM 1453 C C . MET A 1 174 ? -16.252 -3.738 16.816 1.00 89.56 174 MET A C 1
ATOM 1455 O O . MET A 1 174 ? -15.892 -4.667 16.097 1.00 89.56 174 MET A O 1
ATOM 1459 N N . TYR A 1 175 ? -17.200 -2.869 16.448 1.00 90.25 175 TYR A N 1
ATOM 1460 C CA . TYR A 1 175 ? -17.854 -2.929 15.136 1.00 90.25 175 TYR A CA 1
ATOM 1461 C C . TYR A 1 175 ? -16.960 -2.437 13.996 1.00 90.25 175 TYR A C 1
ATOM 1463 O O . TYR A 1 175 ? -17.002 -3.024 12.920 1.00 90.25 175 TYR A O 1
ATOM 1471 N N . CYS A 1 176 ? -16.122 -1.423 14.219 1.00 85.62 176 CYS A N 1
ATOM 1472 C CA . CYS A 1 176 ? -15.146 -0.961 13.228 1.00 85.62 176 CYS A CA 1
ATOM 1473 C C . CYS A 1 176 ? -14.096 -2.029 12.892 1.00 85.62 176 CYS A C 1
ATOM 1475 O O . CYS A 1 176 ? -13.588 -2.062 11.774 1.00 85.62 176 CYS A O 1
ATOM 1477 N N . ASN A 1 177 ? -13.798 -2.920 13.840 1.00 84.75 177 ASN A N 1
ATOM 1478 C CA . ASN A 1 177 ? -12.902 -4.054 13.627 1.00 84.75 177 ASN A CA 1
ATOM 1479 C C . ASN A 1 177 ? -13.552 -5.208 12.839 1.00 84.75 177 ASN A C 1
ATOM 1481 O O . ASN A 1 177 ? -12.856 -6.160 12.488 1.00 84.75 177 ASN A O 1
ATOM 1485 N N . LEU A 1 178 ? -14.860 -5.152 12.556 1.00 86.75 178 LEU A N 1
ATOM 1486 C CA . LEU A 1 178 ? -15.525 -6.104 11.668 1.00 86.75 178 LEU A CA 1
ATOM 1487 C C . LEU A 1 178 ? -15.434 -5.636 10.209 1.00 86.75 178 LEU A C 1
ATOM 1489 O O . LEU A 1 178 ? -15.704 -4.482 9.887 1.00 86.75 178 LEU A O 1
ATOM 1493 N N . GLY A 1 179 ? -15.113 -6.565 9.313 1.00 85.62 179 GLY A N 1
ATOM 1494 C CA . GLY A 1 179 ? -14.978 -6.341 7.877 1.00 85.62 179 GLY A CA 1
ATOM 1495 C C . GLY A 1 179 ? -16.006 -7.105 7.042 1.00 85.62 179 GLY A C 1
ATOM 1496 O O . GLY A 1 179 ? -16.936 -7.739 7.552 1.00 85.62 179 GLY A O 1
ATOM 1497 N N . ILE A 1 180 ? -15.840 -7.055 5.719 1.00 85.62 180 ILE A N 1
ATOM 1498 C CA . ILE A 1 180 ? -16.628 -7.861 4.767 1.00 85.62 180 ILE A CA 1
ATOM 1499 C C . ILE A 1 180 ? -16.297 -9.358 4.873 1.00 85.62 180 ILE A C 1
ATOM 1501 O O . ILE A 1 180 ? -17.143 -10.210 4.623 1.00 85.62 180 ILE A O 1
ATOM 1505 N N . ASP A 1 181 ? -15.081 -9.656 5.304 1.00 90.19 181 ASP A N 1
ATOM 1506 C CA . ASP A 1 181 ? -14.490 -10.969 5.526 1.00 90.19 181 ASP A CA 1
ATOM 1507 C C . ASP A 1 181 ? -14.783 -11.553 6.917 1.00 90.19 181 ASP A C 1
ATOM 1509 O O . ASP A 1 181 ? -14.565 -12.745 7.125 1.00 90.19 181 ASP A O 1
ATOM 1513 N N . SER A 1 182 ? -15.333 -10.769 7.854 1.00 92.94 182 SER A N 1
ATOM 1514 C CA . SER A 1 182 ? -15.690 -11.282 9.181 1.00 92.94 182 SER A CA 1
ATOM 1515 C C . SER A 1 182 ? -16.742 -12.384 9.106 1.00 92.94 182 SER A C 1
ATOM 1517 O O . SER A 1 182 ? -17.831 -12.216 8.534 1.00 92.94 182 SER A O 1
ATOM 1519 N N . THR A 1 183 ? -16.433 -13.488 9.773 1.00 94.75 183 THR A N 1
ATOM 1520 C CA . THR A 1 183 ? -17.260 -14.685 9.866 1.00 94.75 183 THR A CA 1
ATOM 1521 C C . THR A 1 183 ? -18.554 -14.426 10.639 1.00 94.75 183 THR A C 1
ATOM 1523 O O . THR A 1 183 ? -18.685 -13.487 11.429 1.00 94.75 183 THR A O 1
ATOM 1526 N N . ILE A 1 184 ? -19.539 -15.306 10.448 1.00 93.25 184 ILE A N 1
ATOM 1527 C CA . ILE A 1 184 ? -20.804 -15.266 11.200 1.00 93.25 184 ILE A CA 1
ATOM 1528 C C . ILE A 1 184 ? -20.542 -15.383 12.711 1.00 93.25 184 ILE A C 1
ATOM 1530 O O . ILE A 1 184 ? -21.211 -14.723 13.509 1.00 93.25 184 ILE A O 1
ATOM 1534 N N . THR A 1 185 ? -19.556 -16.194 13.101 1.00 93.88 185 THR A N 1
ATOM 1535 C CA . THR A 1 185 ? -19.172 -16.401 14.500 1.00 93.88 185 THR A CA 1
ATOM 1536 C C . THR A 1 185 ? -18.627 -15.118 15.121 1.00 93.88 185 THR A C 1
ATOM 1538 O O . THR A 1 185 ? -19.146 -14.689 16.148 1.00 93.88 185 THR A O 1
ATOM 1541 N N . GLU A 1 186 ? -17.681 -14.441 14.466 1.00 90.88 186 GLU A N 1
ATOM 1542 C CA . GLU A 1 186 ? -17.103 -13.179 14.960 1.00 90.88 186 GLU A CA 1
ATOM 1543 C C . GLU A 1 186 ? -18.165 -12.083 15.106 1.00 90.88 186 GLU A C 1
ATOM 1545 O O . GLU A 1 186 ? -18.234 -11.400 16.129 1.00 90.88 186 GLU A O 1
ATOM 1550 N N . ARG A 1 187 ? -19.071 -11.961 14.126 1.00 93.25 187 ARG A N 1
ATOM 1551 C CA . ARG A 1 187 ? -20.199 -11.016 14.199 1.00 93.25 187 ARG A CA 1
ATOM 1552 C C . ARG A 1 187 ? -21.112 -11.321 15.386 1.00 93.25 187 ARG A C 1
ATOM 1554 O O . ARG A 1 187 ? -21.558 -10.407 16.082 1.00 93.25 187 ARG A O 1
ATOM 1561 N N . LYS A 1 188 ? -21.392 -12.604 15.638 1.00 94.88 188 LYS A N 1
ATOM 1562 C CA . LYS A 1 188 ? -22.218 -13.043 16.770 1.00 94.88 188 LYS A CA 1
ATOM 1563 C C . LYS A 1 188 ? -21.534 -12.756 18.108 1.00 94.88 188 LYS A C 1
ATOM 1565 O O . LYS A 1 188 ? -22.211 -12.320 19.038 1.00 94.88 188 LYS A O 1
ATOM 1570 N N . GLU A 1 189 ? -20.224 -12.957 18.204 1.00 94.75 189 GLU A N 1
ATOM 1571 C CA . GLU A 1 189 ? -19.439 -12.640 19.399 1.00 94.75 189 GLU A CA 1
ATOM 1572 C C . GLU A 1 189 ? -19.433 -11.142 19.708 1.00 94.75 189 GLU A C 1
ATOM 1574 O O . GLU A 1 189 ? -19.691 -10.757 20.849 1.00 94.75 189 GLU A O 1
ATOM 1579 N N . VAL A 1 190 ? -19.200 -10.284 18.707 1.00 94.19 190 VAL A N 1
ATOM 1580 C CA . VAL A 1 190 ? -19.282 -8.824 18.886 1.00 94.19 190 VAL A CA 1
ATOM 1581 C C . VAL A 1 190 ? -20.680 -8.423 19.350 1.00 94.19 190 VAL A C 1
ATOM 1583 O O . VAL A 1 190 ? -20.803 -7.725 20.354 1.00 94.19 190 VAL A O 1
ATOM 1586 N N . LYS A 1 191 ? -21.742 -8.969 18.740 1.00 94.56 191 LYS A N 1
ATOM 1587 C CA . LYS A 1 191 ? -23.126 -8.715 19.175 1.00 94.56 191 LYS A CA 1
ATOM 1588 C C . LYS A 1 191 ? -23.358 -9.128 20.638 1.00 94.56 191 LYS A C 1
ATOM 1590 O O . LYS A 1 191 ? -24.043 -8.431 21.383 1.00 94.56 191 LYS A O 1
ATOM 1595 N N . GLN A 1 192 ? -22.790 -10.244 21.094 1.00 94.94 192 GLN A N 1
ATOM 1596 C CA . GLN A 1 192 ? -22.884 -10.650 22.503 1.00 94.94 192 GLN A CA 1
ATOM 1597 C C . GLN A 1 192 ? -22.158 -9.674 23.440 1.00 94.94 192 GLN A C 1
ATOM 1599 O O . GLN A 1 192 ? -22.701 -9.329 24.494 1.00 94.94 192 GLN A O 1
ATOM 1604 N N . LYS A 1 193 ? -20.976 -9.192 23.041 1.00 95.38 193 LYS A N 1
ATOM 1605 C CA . LYS A 1 193 ? -20.199 -8.184 23.777 1.00 95.38 193 LYS A CA 1
ATOM 1606 C C . LYS A 1 193 ? -20.943 -6.840 23.848 1.00 95.38 193 LYS A C 1
ATOM 1608 O O . LYS A 1 193 ? -21.046 -6.282 24.937 1.00 95.38 193 LYS A O 1
ATOM 1613 N N . SER A 1 194 ? -21.578 -6.382 22.767 1.00 96.12 194 SER A N 1
ATOM 1614 C CA . SER A 1 194 ? -22.446 -5.189 22.782 1.00 96.12 194 SER A CA 1
ATOM 1615 C C . SER A 1 194 ? -23.615 -5.326 23.761 1.00 96.12 194 SER A C 1
ATOM 1617 O O . SER A 1 194 ? -23.878 -4.413 24.543 1.00 96.12 194 SER A O 1
ATOM 1619 N N . LYS A 1 195 ? -24.282 -6.496 23.815 1.00 95.81 195 LYS A N 1
ATOM 1620 C CA . LYS A 1 195 ? -25.366 -6.732 24.794 1.00 95.81 195 LYS A CA 1
ATOM 1621 C C . LYS A 1 195 ? -24.877 -6.590 26.237 1.00 95.81 195 LYS A C 1
ATOM 1623 O O . LYS A 1 195 ? -25.639 -6.124 27.084 1.00 95.81 195 LYS A O 1
ATOM 1628 N N . LEU A 1 196 ? -23.641 -6.995 26.542 1.00 96.31 196 LEU A N 1
ATOM 1629 C CA . LEU A 1 196 ? -23.045 -6.776 27.864 1.00 96.31 196 LEU A CA 1
ATOM 1630 C C . LEU A 1 196 ? -22.889 -5.278 28.149 1.00 96.31 196 LEU A C 1
ATOM 1632 O O . LEU A 1 196 ? -23.355 -4.814 29.188 1.00 96.31 196 LEU A O 1
ATOM 1636 N N . ILE A 1 197 ? -22.315 -4.525 27.208 1.00 96.75 197 ILE A N 1
ATOM 1637 C CA . ILE A 1 197 ? -22.129 -3.073 27.329 1.00 96.75 197 ILE A CA 1
ATOM 1638 C C . ILE A 1 197 ? -23.465 -2.373 27.589 1.00 96.75 197 ILE A C 1
ATOM 16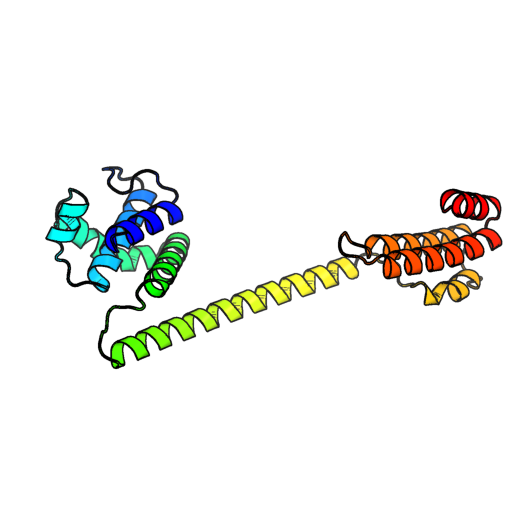40 O O . ILE A 1 197 ? -23.586 -1.617 28.552 1.00 96.75 197 ILE A O 1
ATOM 1644 N N . TYR A 1 198 ? -24.498 -2.659 26.796 1.00 97.00 198 TYR A N 1
ATOM 1645 C CA . TYR A 1 198 ? -25.788 -1.977 26.925 1.00 97.00 198 TYR A CA 1
ATOM 1646 C C . TYR A 1 198 ? -26.527 -2.340 28.216 1.00 97.00 198 TYR A C 1
ATOM 1648 O O . TYR A 1 198 ? -27.206 -1.492 28.793 1.00 97.00 198 TYR A O 1
ATOM 1656 N N . ARG A 1 199 ? -26.351 -3.560 28.743 1.00 96.69 199 ARG A N 1
ATOM 1657 C CA . ARG A 1 199 ? -26.838 -3.917 30.088 1.00 96.69 199 ARG A CA 1
ATOM 1658 C C . ARG A 1 199 ? -26.119 -3.137 31.184 1.00 96.69 199 ARG A C 1
ATOM 1660 O O . ARG A 1 199 ? -26.756 -2.771 32.169 1.00 96.69 199 ARG A O 1
ATOM 1667 N N . THR A 1 200 ? -24.823 -2.876 31.032 1.00 96.75 200 THR A N 1
ATOM 1668 C CA . THR A 1 200 ? -24.068 -2.038 31.973 1.00 96.75 200 THR A CA 1
ATOM 1669 C C . THR A 1 200 ? -24.496 -0.577 31.874 1.00 96.75 200 THR A C 1
ATOM 1671 O O . THR A 1 200 ? -24.735 0.046 32.905 1.00 96.75 200 THR A O 1
ATOM 1674 N N . ILE A 1 201 ? -24.690 -0.054 30.658 1.00 96.88 201 ILE A N 1
ATOM 1675 C CA . ILE A 1 201 ? -25.248 1.288 30.434 1.00 96.88 201 ILE A CA 1
ATOM 1676 C C . ILE A 1 201 ? -26.626 1.397 31.072 1.00 96.88 201 ILE A C 1
ATOM 1678 O O . ILE A 1 201 ? -26.864 2.364 31.774 1.00 96.88 201 ILE A O 1
ATOM 1682 N N . LYS A 1 202 ? -27.493 0.391 30.929 1.00 96.88 202 LYS A N 1
ATOM 1683 C CA . LYS A 1 202 ? -28.825 0.381 31.545 1.00 96.88 202 LYS A CA 1
ATOM 1684 C C . LYS A 1 202 ? -28.787 0.600 33.065 1.00 96.88 202 LYS A C 1
ATOM 1686 O O . LYS A 1 202 ? -29.620 1.316 33.597 1.00 96.88 202 LYS A O 1
ATOM 1691 N N . LYS A 1 203 ? -27.794 0.038 33.765 1.00 96.12 203 LYS A N 1
ATOM 1692 C CA . LYS A 1 203 ? -27.613 0.265 35.213 1.00 96.12 203 LYS A CA 1
ATOM 1693 C C . LYS A 1 203 ? -27.215 1.709 35.553 1.00 96.12 203 LYS A C 1
ATOM 1695 O O . LYS A 1 203 ? -27.425 2.136 36.682 1.00 96.12 203 LYS A O 1
ATOM 1700 N N . LEU A 1 204 ? -26.596 2.427 34.615 1.00 94.50 204 LEU A N 1
ATOM 1701 C CA . LEU A 1 204 ? -26.141 3.813 34.770 1.00 94.50 204 LEU A CA 1
ATOM 1702 C C . LEU A 1 204 ? -27.192 4.828 34.281 1.00 94.50 204 LEU A C 1
ATOM 1704 O O . LEU A 1 204 ? -27.389 5.861 34.913 1.00 94.50 204 LEU A O 1
ATOM 1708 N N . ASP A 1 205 ? -27.848 4.518 33.164 1.00 95.81 205 ASP A N 1
ATOM 1709 C CA . ASP A 1 205 ? -28.917 5.258 32.497 1.00 95.81 205 ASP A CA 1
ATOM 1710 C C . ASP A 1 205 ? -29.943 4.252 31.943 1.00 95.81 205 ASP A C 1
ATOM 1712 O O . ASP A 1 205 ? -29.756 3.629 30.890 1.00 95.81 205 ASP A O 1
ATOM 1716 N N . GLU A 1 206 ? -31.037 4.084 32.687 1.00 95.44 206 GLU A N 1
ATOM 1717 C CA . GLU A 1 206 ? -32.094 3.111 32.390 1.00 95.44 206 GLU A CA 1
ATOM 1718 C C . GLU A 1 206 ? -32.767 3.384 31.036 1.00 95.44 206 GLU A C 1
ATOM 1720 O O . GLU A 1 206 ? -33.096 2.446 30.304 1.00 95.44 206 GLU A O 1
ATOM 1725 N N . SER A 1 207 ? -32.950 4.660 30.679 1.00 95.06 207 SER A N 1
ATOM 1726 C CA . SER A 1 207 ? -33.626 5.062 29.444 1.00 95.06 207 SER A CA 1
ATOM 1727 C C . SER A 1 207 ? -32.768 4.730 28.227 1.00 95.06 207 SER A C 1
ATOM 1729 O O . SER A 1 207 ? -33.217 4.008 27.331 1.00 95.06 207 SER A O 1
ATOM 1731 N N . ALA A 1 208 ? -31.513 5.192 28.224 1.00 92.25 208 ALA A N 1
ATOM 1732 C CA . ALA A 1 208 ? -30.584 4.962 27.123 1.00 92.25 208 ALA A CA 1
ATOM 1733 C C . ALA A 1 208 ? -30.305 3.463 26.933 1.00 92.25 208 ALA A C 1
ATOM 1735 O O . ALA A 1 208 ? -30.448 2.930 25.833 1.00 92.25 208 ALA A O 1
ATOM 1736 N N . GLY A 1 209 ? -29.996 2.744 28.018 1.00 93.50 209 GLY A N 1
ATOM 1737 C CA . GLY A 1 209 ? -29.708 1.311 27.949 1.00 93.50 209 GLY A CA 1
ATOM 1738 C C . GLY A 1 209 ? -30.887 0.479 27.437 1.00 93.50 209 GLY A C 1
ATOM 1739 O O . GLY A 1 209 ? -30.687 -0.473 26.681 1.00 93.50 209 GLY A O 1
ATOM 1740 N N . LYS A 1 210 ? -32.128 0.844 27.790 1.00 95.19 210 LYS A N 1
ATOM 1741 C CA . LYS A 1 210 ? -33.329 0.180 27.263 1.00 95.19 210 LYS A CA 1
ATOM 1742 C C . LYS A 1 210 ? -33.499 0.424 25.763 1.00 95.19 210 LYS A C 1
ATOM 1744 O O . LYS A 1 210 ? -33.803 -0.525 25.045 1.00 95.19 210 LYS A O 1
ATOM 1749 N N . GLN A 1 211 ? -33.283 1.651 25.291 1.00 95.12 211 GLN A N 1
ATOM 1750 C CA . GLN A 1 211 ? -33.355 1.975 23.862 1.00 95.12 211 GLN A CA 1
ATOM 1751 C C . GLN A 1 211 ? -32.313 1.196 23.049 1.00 95.12 211 GLN A C 1
ATOM 1753 O O . GLN A 1 211 ? -32.666 0.593 22.039 1.00 95.12 211 GLN A O 1
ATOM 1758 N N . PHE A 1 212 ? -31.063 1.130 23.518 1.00 94.44 212 PHE A N 1
ATOM 1759 C CA . PHE A 1 212 ? -30.003 0.389 22.827 1.00 94.44 212 PHE A CA 1
ATOM 1760 C C . PHE A 1 212 ? -30.281 -1.114 22.754 1.00 94.44 212 PHE A C 1
ATOM 1762 O O . PHE A 1 212 ? -30.092 -1.728 21.708 1.00 94.44 212 PHE A O 1
ATOM 1769 N N . LEU A 1 213 ? -30.774 -1.714 23.842 1.00 93.94 213 LEU A N 1
ATOM 1770 C CA . LEU A 1 213 ? -31.133 -3.133 23.851 1.00 93.94 213 LEU A CA 1
ATOM 1771 C C . LEU A 1 213 ? -32.293 -3.449 22.900 1.00 93.94 213 LEU A C 1
ATOM 1773 O O . LEU A 1 213 ? -32.256 -4.491 22.258 1.00 93.94 213 LEU A O 1
ATOM 1777 N N . LEU A 1 214 ? -33.285 -2.560 22.792 1.00 93.44 214 LEU A N 1
ATOM 1778 C CA . LEU A 1 214 ? -34.402 -2.724 21.857 1.00 93.44 214 LEU A CA 1
ATOM 1779 C C . LEU A 1 214 ? -33.957 -2.603 20.395 1.00 93.44 214 LEU A C 1
ATOM 1781 O O . LEU A 1 214 ? -34.433 -3.356 19.560 1.00 93.44 214 LEU A O 1
ATOM 1785 N N . ALA A 1 215 ? -33.041 -1.682 20.087 1.00 90.75 215 ALA A N 1
ATOM 1786 C CA . ALA A 1 215 ? -32.542 -1.475 18.725 1.00 90.75 215 ALA A CA 1
ATOM 1787 C C . ALA A 1 215 ? -31.595 -2.588 18.230 1.00 90.75 215 ALA A C 1
ATOM 1789 O O . ALA A 1 215 ? -31.265 -2.635 17.047 1.00 90.75 215 ALA A O 1
ATOM 1790 N N . MET A 1 216 ? -31.117 -3.458 19.127 1.00 83.56 216 MET A N 1
ATOM 1791 C CA . MET A 1 216 ? -30.237 -4.582 18.788 1.00 83.56 216 MET A CA 1
ATOM 1792 C C . MET A 1 216 ? -30.957 -5.829 18.282 1.00 83.56 216 MET A C 1
ATOM 1794 O O . MET A 1 216 ? -30.302 -6.683 17.662 1.00 83.56 216 MET A O 1
ATOM 1798 N N . ASP A 1 217 ? -32.211 -6.012 18.687 1.00 57.53 217 ASP A N 1
ATOM 1799 C CA . ASP A 1 217 ? -33.014 -7.186 18.346 1.00 57.53 217 ASP A CA 1
ATOM 1800 C C . ASP A 1 217 ? -33.604 -7.034 16.939 1.00 57.53 217 ASP A C 1
ATOM 1802 O O . ASP A 1 217 ? -33.454 -8.016 16.175 1.00 57.53 217 ASP A O 1
#

Mean predicted aligned error: 17.1 Å

Foldseek 3Di:
DPLLVVLLVLLCVLLVHDDLLDPDPPPSSLLSLLLSLQCCVVPDVDQLVNSCVVSVHDSVSSVVSPVCVVVCCVPDVSSVVSSVVSVVVSVVVPPPDDDDPVVVVVVVVVVVVVVVVVVVVVVVVVVVVVVVVVVVVVPDQLPDELVCLVVLLPPPPDDLVRSLVSLVSNLVVLVVPDDPPDDPVSVVVSLVSNLVSLVSNCVSPVVSSVVSVVVSD

Solvent-accessible surface area (backbone atoms only — not comparable to full-atom values): 12432 Å² total; per-residue (Å²): 130,58,71,68,58,52,53,50,54,52,40,26,62,78,60,73,51,95,62,71,65,52,88,60,78,54,65,63,45,47,51,44,45,30,50,50,50,42,51,48,53,73,76,41,93,59,49,54,56,60,58,12,60,78,47,77,49,56,35,67,57,47,52,49,37,48,68,46,42,66,55,51,44,72,74,32,66,70,57,33,53,53,49,52,52,50,53,50,64,49,58,75,70,53,86,81,68,95,62,62,69,69,59,49,52,52,52,50,50,53,50,50,57,51,51,53,52,51,51,54,51,53,51,50,51,50,49,53,50,52,51,48,51,51,52,57,62,64,63,82,59,74,96,54,51,85,88,38,52,69,58,51,72,64,41,81,90,53,54,67,65,58,41,45,54,52,48,51,48,38,46,50,53,59,56,69,73,53,59,94,82,55,48,75,65,60,54,49,51,50,53,53,54,44,52,51,47,30,55,55,35,24,78,73,37,57,68,62,16,48,52,52,55,61,75,69,112

Nearest PDB structures (foldseek):
  3pvv-assembly2_B  TM=8.977E-01  e=3.383E-03  Mycobacterium tuberculosis H37Ra
  7t8n-assembly1_BBB-2  TM=5.199E-01  e=8.933E+00  Escherichia coli K-12

Radius of gyration: 31.71 Å; Cα cont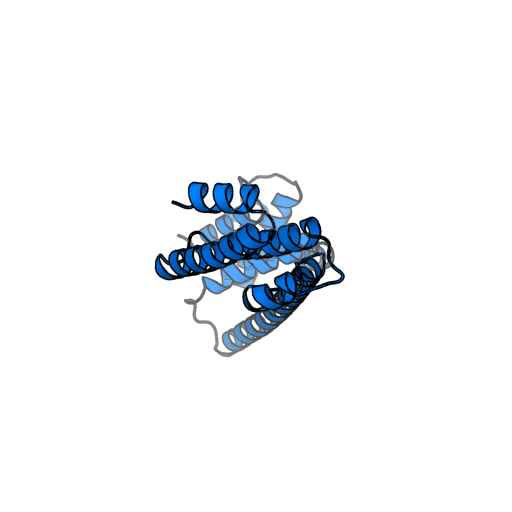acts (8 Å, |Δi|>4): 126; chains: 1; bounding box: 64×35×83 Å

pLDDT: mean 86.67, std 11.33, range [46.62, 97.0]

Sequence (217 aa):
MNPIEKLITLTASVFNIDDIYSKSRVTKYVYARAVVFYLLRKNHYMTFKDIADIFNKHHATVLHSIKEMPYMLKFDKNFEAKFNKIKLLWLDNVENLDFSVENNVKNLQERNNLLNLLIKEYQSHTTILKNKILFMASKEDCPYTILDVDKIYNYSTWSTKRKVDALLHIDCIMYCNLGIDSTITERKEVKQKSKLIYRTIKKLDESAGKQFLLAMD

Secondary structure (DSSP, 8-state):
--HHHHHHHHHHHHHT-S-TTS---SHHHHHHHHHHHHHHHHHS---HHHHHHHTT--HHHHHHHHHHHHHHHHH-HHHHHHHHHHHHHHHTT-TTS---HHHHHHHHHHHHHHHHHHHHHHHHHHHHHHHHHHHHHHTT--S--GGGHHHHHH-TTS-HHHHHHHHHHHHHHHHHT--SS--HHHHHHHHHHHHHHHHHHHHH-HHHHHHHHHHT-